Protein AF-A0A2N2IH07-F1 (afdb_monomer_lite)

Secondary structure (DSSP, 8-state):
----PPPPPPPPPPPPPPPPPPP-----------------------------PPPPPPPPPPPPHHHHHHHHHTTS-TTS-SS----HHHHH-S-HHHHHHHHHHHHHHHTTTS--HHHHHHHHHGGGHHHHHHHHHHHH-TTPPPP------TTSPPHHHHHHHHHSS--SHHHHHHHHHHHHHHHHHHHHTT--GGG---SSPPHHHHHHHHHHHHHS-GGG---

Structure (mmCIF, N/CA/C/O backbone):
data_AF-A0A2N2IH07-F1
#
_entry.id   AF-A0A2N2IH07-F1
#
loop_
_atom_site.group_PDB
_atom_site.id
_atom_site.type_symbol
_atom_site.label_atom_id
_atom_site.label_alt_id
_atom_site.label_comp_id
_atom_site.label_asym_id
_atom_site.label_entity_id
_atom_site.label_seq_id
_atom_site.pdbx_PDB_ins_code
_atom_site.Cartn_x
_atom_site.Cartn_y
_atom_site.Cartn_z
_atom_site.occupancy
_atom_site.B_iso_or_equiv
_atom_site.auth_seq_id
_atom_site.auth_comp_id
_atom_site.auth_asym_id
_atom_site.auth_atom_id
_atom_site.pdbx_PDB_model_num
ATOM 1 N N . GLY A 1 1 ? -3.752 47.326 38.115 1.00 45.72 1 GLY A N 1
ATOM 2 C CA . GLY A 1 1 ? -4.612 46.905 36.996 1.00 45.72 1 GLY A CA 1
ATOM 3 C C . GLY A 1 1 ? -3.987 47.356 35.697 1.00 45.72 1 GLY A C 1
ATOM 4 O O . GLY A 1 1 ? -3.751 48.545 35.549 1.00 45.72 1 GLY A O 1
ATOM 5 N N . ARG A 1 2 ? -3.659 46.427 34.795 1.00 47.69 2 ARG A N 1
ATOM 6 C CA . ARG A 1 2 ? -3.249 46.728 33.415 1.00 47.69 2 ARG A CA 1
ATOM 7 C C . ARG A 1 2 ? -4.356 46.219 32.498 1.00 47.69 2 ARG A C 1
ATOM 9 O O . ARG A 1 2 ? -4.649 45.030 32.515 1.00 47.69 2 ARG A O 1
ATOM 16 N N . ALA A 1 3 ? -4.989 47.136 31.774 1.00 48.47 3 ALA A N 1
ATOM 17 C CA . ALA A 1 3 ? -6.027 46.831 30.802 1.00 48.47 3 ALA A CA 1
ATOM 18 C C . ALA A 1 3 ? -5.380 46.308 29.511 1.00 48.47 3 ALA A C 1
ATOM 20 O O . ALA A 1 3 ? -4.598 47.011 28.875 1.00 48.47 3 ALA A O 1
ATOM 21 N N . THR A 1 4 ? -5.690 45.067 29.145 1.00 64.06 4 THR A N 1
ATOM 22 C CA . THR A 1 4 ? -5.362 44.470 27.847 1.00 64.06 4 THR A CA 1
ATOM 23 C C . THR A 1 4 ? -6.492 44.775 26.870 1.00 64.06 4 THR A C 1
ATOM 25 O O . THR A 1 4 ? -7.575 44.201 26.971 1.00 64.06 4 THR A O 1
ATOM 28 N N . GLY A 1 5 ? -6.252 45.710 25.949 1.00 60.50 5 GLY A N 1
ATOM 29 C CA . GLY A 1 5 ? -7.153 45.998 24.834 1.00 60.50 5 GLY A CA 1
ATOM 30 C C . GLY A 1 5 ? -7.076 44.895 23.779 1.00 60.50 5 GLY A C 1
ATOM 31 O O . GLY A 1 5 ? -5.998 44.619 23.259 1.00 60.50 5 GLY A O 1
ATOM 32 N N . SER A 1 6 ? -8.214 44.266 23.478 1.00 71.81 6 SER A N 1
ATOM 33 C CA . SER A 1 6 ? -8.360 43.362 22.331 1.00 71.81 6 SER A CA 1
ATOM 34 C C . SER A 1 6 ? -8.394 44.166 21.027 1.00 71.81 6 SER A C 1
ATOM 36 O O . SER A 1 6 ? -9.164 45.126 20.947 1.00 71.81 6 SER A O 1
ATOM 38 N N . PRO A 1 7 ? -7.604 43.799 20.003 1.00 69.00 7 PRO A N 1
ATOM 39 C CA . PRO A 1 7 ? -7.705 44.417 18.688 1.00 69.00 7 PRO A CA 1
ATOM 40 C C . PRO A 1 7 ? -9.013 44.010 17.995 1.00 69.00 7 PRO A C 1
ATOM 42 O O . PRO A 1 7 ? -9.447 42.861 18.069 1.00 69.00 7 PRO A O 1
ATOM 45 N N . ALA A 1 8 ? -9.646 44.980 17.334 1.00 67.44 8 ALA A N 1
ATOM 46 C CA . ALA A 1 8 ? -10.881 44.788 16.583 1.00 67.44 8 ALA A CA 1
ATOM 47 C C . ALA A 1 8 ? -10.651 43.921 15.325 1.00 67.44 8 ALA A C 1
ATOM 49 O O . ALA A 1 8 ? -9.597 44.038 14.694 1.00 67.44 8 ALA A O 1
ATOM 50 N N . PRO A 1 9 ? -11.622 43.074 14.937 1.00 72.88 9 PRO A N 1
ATOM 51 C CA . PRO A 1 9 ? -11.509 42.217 13.763 1.00 72.88 9 PRO A CA 1
ATOM 52 C C . PRO A 1 9 ? -11.560 43.028 12.463 1.00 72.88 9 PRO A C 1
ATOM 54 O O . PRO A 1 9 ? -12.427 43.881 12.268 1.00 72.88 9 PRO A O 1
ATOM 57 N N . THR A 1 10 ? -10.629 42.736 11.559 1.00 73.69 10 THR A N 1
ATOM 58 C CA . THR A 1 10 ? -10.553 43.307 10.211 1.00 73.69 10 THR A CA 1
ATOM 59 C C . THR A 1 10 ? -11.653 42.713 9.317 1.00 73.69 10 THR A C 1
ATOM 61 O O . THR A 1 10 ? -11.846 41.494 9.327 1.00 73.69 10 THR A O 1
ATOM 64 N N . PRO A 1 11 ? -12.376 43.526 8.524 1.00 73.31 11 PRO A N 1
ATOM 65 C CA . PRO A 1 11 ? -13.399 43.026 7.609 1.00 73.31 11 PRO A CA 1
ATOM 66 C C . PRO A 1 11 ? -12.768 42.234 6.455 1.00 73.31 11 PRO A C 1
ATOM 68 O O . PRO A 1 11 ? -11.846 42.704 5.788 1.00 73.31 11 PRO A O 1
ATOM 71 N N . VAL A 1 12 ? -13.280 41.025 6.219 1.00 77.81 12 VAL A N 1
ATOM 72 C CA . VAL A 1 12 ? -12.877 40.154 5.107 1.00 77.81 12 VAL A CA 1
ATOM 73 C C . VAL A 1 12 ? -13.597 40.611 3.827 1.00 77.81 12 VAL A C 1
ATOM 75 O O . VAL A 1 12 ? -14.815 40.806 3.870 1.00 77.81 12 VAL A O 1
ATOM 78 N N . PRO A 1 13 ? -12.900 40.792 2.690 1.00 70.44 13 PRO A N 1
ATOM 79 C CA . PRO A 1 13 ? -13.537 41.159 1.429 1.00 70.44 13 PRO A CA 1
ATOM 80 C C . PRO A 1 13 ? -14.429 40.026 0.901 1.00 70.44 13 PRO A C 1
ATOM 82 O O . PRO A 1 13 ? -14.040 38.858 0.880 1.00 70.44 13 PRO A O 1
ATOM 85 N N . ALA A 1 14 ? -15.635 40.391 0.462 1.00 68.56 14 ALA A N 1
ATOM 86 C CA . ALA A 1 14 ? -16.597 39.488 -0.155 1.00 68.56 14 ALA A CA 1
ATOM 87 C C . ALA A 1 14 ? -16.083 38.982 -1.514 1.00 68.56 14 ALA A C 1
ATOM 89 O O . ALA A 1 14 ? -15.801 39.767 -2.419 1.00 68.56 14 ALA A O 1
ATOM 90 N N . VAL A 1 15 ? -15.972 37.660 -1.652 1.00 70.25 15 VAL A N 1
ATOM 91 C CA . VAL A 1 15 ? -15.607 36.984 -2.902 1.00 70.25 15 VAL A CA 1
ATOM 92 C C . VAL A 1 15 ? -16.845 36.903 -3.798 1.00 70.25 15 VAL A C 1
ATOM 94 O O . VAL A 1 15 ? -17.877 36.367 -3.396 1.00 70.25 15 VAL A O 1
ATOM 97 N N . ALA A 1 16 ? -16.742 37.461 -5.005 1.00 66.62 16 ALA A N 1
ATOM 98 C CA . ALA A 1 16 ? -17.788 37.427 -6.021 1.00 66.62 16 ALA A CA 1
ATOM 99 C C . ALA A 1 16 ? -18.052 35.990 -6.509 1.00 66.62 16 ALA A C 1
ATOM 101 O O . ALA A 1 16 ? -17.122 35.222 -6.759 1.00 66.62 16 ALA A O 1
ATOM 102 N N . ALA A 1 17 ? -19.332 35.643 -6.648 1.00 69.25 17 ALA A N 1
ATOM 103 C CA . ALA A 1 17 ? -19.791 34.348 -7.137 1.00 69.25 17 ALA A CA 1
ATOM 104 C C . ALA A 1 17 ? -19.487 34.166 -8.642 1.00 69.25 17 ALA A C 1
ATOM 106 O O . ALA A 1 17 ? -19.700 35.105 -9.412 1.00 69.25 17 ALA A O 1
ATOM 107 N N . PRO A 1 18 ? -19.032 32.981 -9.091 1.00 64.12 18 PRO A N 1
ATOM 108 C CA . PRO A 1 18 ? -18.857 32.699 -10.511 1.00 64.12 18 PRO A CA 1
ATOM 109 C C . PRO A 1 18 ? -20.196 32.421 -11.211 1.00 64.12 18 PRO A C 1
ATOM 111 O O . PRO A 1 18 ? -21.047 31.682 -10.713 1.00 64.12 18 PRO A O 1
ATOM 114 N N . SER A 1 19 ? -20.345 33.029 -12.388 1.00 74.19 19 SER A N 1
ATOM 115 C CA . SER A 1 19 ? -21.471 32.897 -13.312 1.00 74.19 19 SER A CA 1
ATOM 116 C C . SER A 1 19 ? -21.714 31.456 -13.768 1.00 74.19 19 SER A C 1
ATOM 118 O O . SER A 1 19 ? -20.783 30.692 -14.017 1.00 74.19 19 SER A O 1
ATOM 120 N N . ALA A 1 20 ? -22.997 31.129 -13.920 1.00 61.50 20 ALA A N 1
ATOM 121 C CA . ALA A 1 20 ? -23.513 29.871 -14.441 1.00 61.50 20 ALA A CA 1
ATOM 122 C C . ALA A 1 20 ? -22.981 29.544 -15.849 1.00 61.50 20 ALA A C 1
ATOM 124 O O . ALA A 1 20 ? -22.939 30.409 -16.725 1.00 61.50 20 ALA A O 1
ATOM 125 N N . LEU A 1 21 ? -22.628 28.274 -16.067 1.00 67.31 21 LEU A N 1
ATOM 126 C CA . LEU A 1 21 ? -22.333 27.716 -17.388 1.00 67.31 21 LEU A CA 1
ATOM 127 C C . LEU A 1 21 ? -23.624 27.218 -18.071 1.00 67.31 21 LEU A C 1
ATOM 129 O O . LEU A 1 21 ? -24.520 26.724 -17.382 1.00 67.31 21 LEU A O 1
ATOM 133 N N . PRO A 1 22 ? -23.725 27.325 -19.410 1.00 65.62 22 PRO A N 1
ATOM 134 C CA . PRO A 1 22 ? -24.877 26.863 -20.176 1.00 65.62 22 PRO A CA 1
ATOM 135 C C . PRO A 1 22 ? -24.905 25.336 -20.333 1.00 65.62 22 PRO A C 1
ATOM 137 O O . PRO A 1 22 ? -23.873 24.681 -20.475 1.00 65.62 22 PRO A O 1
ATOM 140 N N . ALA A 1 23 ? -26.122 24.793 -20.340 1.00 60.50 23 ALA A N 1
ATOM 141 C CA . ALA A 1 23 ? -26.427 23.409 -20.671 1.00 60.50 23 ALA A CA 1
ATOM 142 C C . ALA A 1 23 ? -26.228 23.158 -22.175 1.00 60.50 23 ALA A C 1
ATOM 144 O O . ALA A 1 23 ? -26.775 23.892 -22.997 1.00 60.50 23 ALA A O 1
ATOM 145 N N . ALA A 1 24 ? -25.493 22.102 -22.523 1.00 58.62 24 ALA A N 1
ATOM 146 C CA . ALA A 1 24 ? -25.458 21.549 -23.871 1.00 58.62 24 ALA A CA 1
ATOM 147 C C . ALA A 1 24 ? -26.107 20.160 -23.848 1.00 58.62 24 ALA A C 1
ATOM 149 O O . ALA A 1 24 ? -25.604 19.231 -23.217 1.00 58.62 24 ALA A O 1
ATOM 150 N N . SER A 1 25 ? -27.261 20.075 -24.506 1.00 63.97 25 SER A N 1
ATOM 151 C CA . SER A 1 25 ? -27.934 18.845 -24.909 1.00 63.97 25 SER A CA 1
ATOM 152 C C . SER A 1 25 ? -27.281 18.320 -26.180 1.00 63.97 25 SER A C 1
ATOM 154 O O . SER A 1 25 ? -27.257 19.073 -27.146 1.00 63.97 25 SER A O 1
ATOM 156 N N . GLU A 1 26 ? -26.870 17.052 -26.229 1.00 59.31 26 GLU A N 1
ATOM 157 C CA . GLU A 1 26 ? -26.788 16.292 -27.484 1.00 59.31 26 GLU A CA 1
ATOM 158 C C . GLU A 1 26 ? -27.203 14.828 -27.256 1.00 59.31 26 GLU A C 1
ATOM 160 O O . GLU A 1 26 ? -26.965 14.226 -26.209 1.00 59.31 26 GLU A O 1
ATOM 165 N N . THR A 1 27 ? -27.929 14.336 -28.253 1.00 57.50 27 THR A N 1
ATOM 166 C CA . THR A 1 27 ? -28.849 13.190 -28.319 1.00 57.50 27 THR A CA 1
ATOM 167 C C . THR A 1 27 ? -28.098 11.958 -28.890 1.00 57.50 27 THR A C 1
ATOM 169 O O . THR A 1 27 ? -27.022 12.132 -29.463 1.00 57.50 27 THR A O 1
ATOM 172 N N . PRO A 1 28 ? -28.605 10.715 -28.745 1.00 69.56 28 PRO A N 1
ATOM 173 C CA . PRO A 1 28 ? -27.902 9.471 -29.075 1.00 69.56 28 PRO A CA 1
ATOM 174 C C . PRO A 1 28 ? -28.170 9.010 -30.516 1.00 69.56 28 PRO A C 1
ATOM 176 O O . PRO A 1 28 ? -29.260 9.254 -31.013 1.00 69.56 28 PRO A O 1
ATOM 179 N N . GLU A 1 29 ? -27.256 8.256 -31.142 1.00 49.88 29 GLU A N 1
ATOM 180 C CA . GLU A 1 29 ? -27.613 7.228 -32.140 1.00 49.88 29 GLU A CA 1
ATOM 181 C C . GLU A 1 29 ? -26.412 6.384 -32.597 1.00 49.88 29 GLU A C 1
ATOM 183 O O . GLU A 1 29 ? -25.328 6.905 -32.845 1.00 49.88 29 GLU A O 1
ATOM 188 N N . GLY A 1 30 ? -26.662 5.084 -32.792 1.00 47.75 30 GLY A N 1
ATOM 189 C CA . GLY A 1 30 ? -26.045 4.315 -33.873 1.00 47.75 30 GLY A CA 1
ATOM 190 C C . GLY A 1 30 ? -24.882 3.389 -33.513 1.00 47.75 30 GLY A C 1
ATOM 191 O O . GLY A 1 30 ? -23.728 3.804 -33.500 1.00 47.75 30 GLY A O 1
ATOM 192 N N . THR A 1 31 ? -25.153 2.083 -33.445 1.00 62.91 31 THR A N 1
ATOM 193 C CA . THR A 1 31 ? -24.885 1.139 -34.561 1.00 62.91 31 THR A CA 1
ATOM 194 C C . THR A 1 31 ? -24.695 -0.277 -34.010 1.00 62.91 31 THR A C 1
ATOM 196 O O . THR A 1 31 ? -23.652 -0.612 -33.454 1.00 62.91 31 THR A O 1
ATOM 199 N N . ASP A 1 32 ? -25.722 -1.105 -34.205 1.00 54.50 32 ASP A N 1
ATOM 200 C CA . ASP A 1 32 ? -25.650 -2.565 -34.171 1.00 54.50 32 ASP A CA 1
ATOM 201 C C . ASP A 1 32 ? -24.799 -3.077 -35.342 1.00 54.50 32 ASP A C 1
ATOM 203 O O . ASP A 1 32 ? -25.021 -2.693 -36.493 1.00 54.50 32 ASP A O 1
ATOM 207 N N . ALA A 1 33 ? -23.873 -3.993 -35.062 1.00 64.31 33 ALA A N 1
ATOM 208 C CA . ALA A 1 33 ? -23.279 -4.865 -36.068 1.00 64.31 33 ALA A CA 1
ATOM 209 C C . ALA A 1 33 ? -23.090 -6.281 -35.483 1.00 64.31 33 ALA A C 1
ATOM 211 O O . ALA A 1 33 ? -22.489 -6.417 -34.413 1.00 64.31 33 ALA A O 1
ATOM 212 N N . PRO A 1 34 ? -23.581 -7.334 -36.164 1.00 63.97 34 PRO A N 1
ATOM 213 C CA . PRO A 1 34 ? -23.370 -8.723 -35.781 1.00 63.97 34 PRO A CA 1
ATOM 214 C C . PRO A 1 34 ? -22.023 -9.206 -36.330 1.00 63.97 34 PRO A C 1
ATOM 216 O O . PRO A 1 34 ? -21.690 -8.921 -37.480 1.00 63.97 34 PRO A O 1
ATOM 219 N N . VAL A 1 35 ? -21.253 -9.953 -35.536 1.00 61.69 35 VAL A N 1
ATOM 220 C CA . VAL A 1 35 ? -20.057 -10.640 -36.044 1.00 61.69 35 VAL A CA 1
ATOM 221 C C . VAL A 1 35 ? -20.072 -12.106 -35.627 1.00 61.69 35 VAL A C 1
ATOM 223 O O . VAL A 1 35 ? -20.283 -12.449 -34.465 1.00 61.69 35 VAL A O 1
ATOM 226 N N . ASP A 1 36 ? -19.886 -12.918 -36.663 1.00 56.28 36 ASP A N 1
ATOM 227 C CA . ASP A 1 36 ? -19.954 -14.363 -36.803 1.00 56.28 36 ASP A CA 1
ATOM 228 C C . ASP A 1 36 ? -19.261 -15.228 -35.743 1.00 56.28 36 ASP A C 1
ATOM 230 O O . ASP A 1 36 ? -18.153 -14.963 -35.275 1.00 56.28 36 ASP A O 1
ATOM 234 N N . SER A 1 37 ? -19.922 -16.361 -35.488 1.00 65.62 37 SER A N 1
ATOM 235 C CA . SER A 1 37 ? -19.362 -17.575 -34.898 1.00 65.62 37 SER A CA 1
ATOM 236 C C . SER A 1 37 ? -18.380 -18.239 -35.857 1.00 65.62 37 SER A C 1
ATOM 238 O O . SER A 1 37 ? -18.774 -18.663 -36.940 1.00 65.62 37 SER A O 1
ATOM 240 N N . VAL A 1 38 ? -17.144 -18.463 -35.411 1.00 63.16 38 VAL A N 1
ATOM 241 C CA . VAL A 1 38 ? -16.268 -19.485 -35.996 1.00 63.16 38 VAL A CA 1
ATOM 242 C C . VAL A 1 38 ? -15.584 -20.253 -34.868 1.00 63.16 38 VAL A C 1
ATOM 244 O O . VAL A 1 38 ? -14.785 -19.705 -34.112 1.00 63.16 38 VAL A O 1
ATOM 247 N N . ALA A 1 39 ? -15.935 -21.532 -34.763 1.00 59.09 39 ALA A N 1
ATOM 248 C CA . ALA A 1 39 ? -15.259 -22.529 -33.945 1.00 59.09 39 ALA A CA 1
ATOM 249 C C . ALA A 1 39 ? -14.055 -23.115 -34.701 1.00 59.09 39 ALA A C 1
ATOM 251 O O . ALA A 1 39 ? -14.115 -23.263 -35.924 1.00 59.09 39 ALA A O 1
ATOM 252 N N . PRO A 1 40 ? -13.007 -23.532 -33.976 1.00 62.06 40 PRO A N 1
ATOM 253 C CA . PRO A 1 40 ? -12.289 -24.733 -34.379 1.00 62.06 40 PRO A CA 1
ATOM 254 C C . PRO A 1 40 ? -12.149 -25.748 -33.236 1.00 62.06 40 PRO A C 1
ATOM 256 O O . PRO A 1 40 ? -11.636 -25.450 -32.157 1.00 62.06 40 PRO A O 1
ATOM 259 N N . GLU A 1 41 ? -12.594 -26.969 -33.536 1.00 58.88 41 GLU A N 1
ATOM 260 C CA . GLU A 1 41 ? -12.166 -28.216 -32.904 1.00 58.88 41 GLU A CA 1
ATOM 261 C C . GLU A 1 41 ? -10.666 -28.444 -33.138 1.00 58.88 41 GLU A C 1
ATOM 263 O O . GLU A 1 41 ? -10.154 -28.247 -34.240 1.00 58.88 41 GLU A O 1
ATOM 268 N N . GLY A 1 42 ? -9.977 -28.906 -32.097 1.00 54.50 42 GLY A N 1
ATOM 269 C CA . GLY A 1 42 ? -8.579 -29.317 -32.149 1.00 54.50 42 GLY A CA 1
ATOM 270 C C . GLY A 1 42 ? -8.202 -30.044 -30.865 1.00 54.50 42 GLY A C 1
ATOM 271 O O . GLY A 1 42 ? -7.683 -29.439 -29.932 1.00 54.50 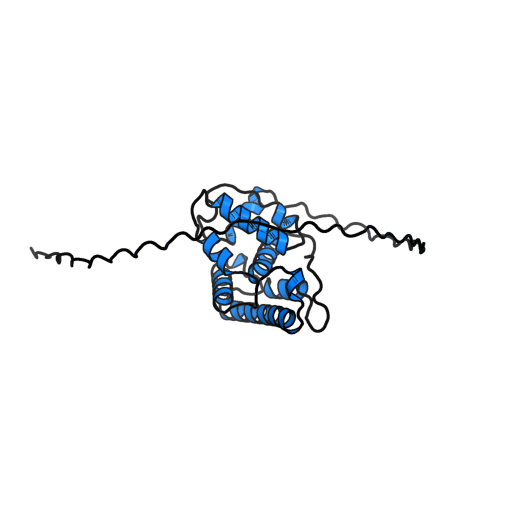42 GLY A O 1
ATOM 272 N N . SER A 1 43 ? -8.539 -31.332 -30.802 1.00 56.91 43 SER A N 1
ATOM 273 C CA . SER A 1 43 ? -8.072 -32.261 -29.775 1.00 56.91 43 SER A CA 1
ATOM 274 C C . SER A 1 43 ? -6.624 -32.656 -30.043 1.00 56.91 43 SER A C 1
ATOM 276 O O . SER A 1 43 ? -6.345 -33.253 -31.077 1.00 56.91 43 SER A O 1
ATOM 278 N N . ASP A 1 44 ? -5.744 -32.426 -29.073 1.00 57.41 44 ASP A N 1
ATOM 279 C CA . ASP A 1 44 ? -4.460 -33.118 -28.975 1.00 57.41 44 ASP A CA 1
ATOM 280 C C . ASP A 1 44 ? -4.269 -33.592 -27.529 1.00 57.41 44 ASP A C 1
ATOM 282 O O . ASP A 1 44 ? -4.210 -32.807 -26.581 1.00 57.41 44 ASP A O 1
ATOM 286 N N . LEU A 1 45 ? -4.270 -34.916 -27.373 1.00 57.94 45 LEU A N 1
ATOM 287 C CA . LEU A 1 45 ? -4.111 -35.642 -26.117 1.00 57.94 45 LEU A CA 1
ATOM 288 C C . LEU A 1 45 ? -2.614 -35.846 -25.861 1.00 57.94 45 LEU A C 1
ATOM 290 O O . LEU A 1 45 ? -1.963 -36.603 -26.579 1.00 57.94 45 LEU A O 1
ATOM 294 N N . ALA A 1 46 ? -2.082 -35.213 -24.815 1.00 70.88 46 ALA A N 1
ATOM 295 C CA . ALA A 1 46 ? -0.728 -35.450 -24.318 1.00 70.88 46 ALA A CA 1
ATOM 296 C C . ALA A 1 46 ? -0.761 -36.160 -22.944 1.00 70.88 46 ALA A C 1
ATOM 298 O O . ALA A 1 46 ? -1.692 -35.939 -22.167 1.00 70.88 46 ALA A O 1
ATOM 299 N N . PRO A 1 47 ? 0.223 -37.032 -22.647 1.00 58.88 47 PRO A N 1
ATOM 300 C CA . PRO A 1 47 ? 0.192 -37.956 -21.514 1.00 58.88 47 PRO A CA 1
ATOM 301 C C . PRO A 1 47 ? 0.391 -37.263 -20.159 1.00 58.88 47 PRO A C 1
ATOM 303 O O . PRO A 1 47 ? 1.313 -36.469 -19.976 1.00 58.88 47 PRO A O 1
ATOM 306 N N . GLU A 1 48 ? -0.450 -37.633 -19.191 1.00 53.78 48 GLU A N 1
ATOM 307 C CA . GLU A 1 48 ? -0.367 -37.203 -17.796 1.00 53.78 48 GLU A CA 1
ATOM 308 C C . GLU A 1 48 ? 0.864 -37.806 -17.100 1.00 53.78 48 GLU A C 1
ATOM 310 O O . GLU A 1 48 ? 0.894 -38.975 -16.711 1.00 53.78 48 GLU A O 1
ATOM 315 N N . THR A 1 49 ? 1.900 -36.994 -16.903 1.00 58.25 49 THR A N 1
ATOM 316 C CA . THR A 1 49 ? 3.005 -37.294 -15.990 1.00 58.25 49 THR A CA 1
ATOM 317 C C . THR A 1 49 ? 2.541 -37.072 -14.551 1.00 58.25 49 THR A C 1
ATOM 319 O O . THR A 1 49 ? 2.540 -35.947 -14.047 1.00 58.25 49 THR A O 1
ATOM 322 N N . SER A 1 50 ? 2.163 -38.159 -13.868 1.00 64.06 50 SER A N 1
ATOM 323 C CA . SER A 1 50 ? 1.904 -38.176 -12.424 1.00 64.06 50 SER A CA 1
ATOM 324 C C . SER A 1 50 ? 3.143 -37.723 -11.646 1.00 64.06 50 SER A C 1
ATOM 326 O O . SER A 1 50 ? 4.078 -38.493 -11.429 1.00 64.06 50 SER A O 1
ATOM 328 N N . HIS A 1 51 ? 3.145 -36.464 -11.216 1.00 58.81 51 HIS A N 1
ATOM 329 C CA . HIS A 1 51 ? 4.101 -35.953 -10.244 1.00 58.81 51 HIS A CA 1
ATOM 330 C C . HIS A 1 51 ? 3.533 -36.178 -8.843 1.00 58.81 51 HIS A C 1
ATOM 332 O O . HIS A 1 51 ? 2.512 -35.601 -8.470 1.00 58.81 51 HIS A O 1
ATOM 338 N N . SER A 1 52 ? 4.198 -37.039 -8.074 1.00 59.31 52 SER A N 1
ATOM 339 C CA . SER A 1 52 ? 3.936 -37.238 -6.650 1.00 59.31 52 SER A CA 1
ATOM 340 C C . SER A 1 52 ? 4.072 -35.908 -5.909 1.00 59.31 52 SER A C 1
ATOM 342 O O . SER A 1 52 ? 5.168 -35.358 -5.800 1.00 59.31 52 SER A O 1
ATOM 344 N N . ALA A 1 53 ? 2.947 -35.391 -5.415 1.00 61.69 53 ALA A N 1
ATOM 345 C CA . ALA A 1 53 ? 2.899 -34.175 -4.618 1.00 61.69 53 ALA A CA 1
ATOM 346 C C . ALA A 1 53 ? 3.671 -34.371 -3.296 1.00 61.69 53 ALA A C 1
ATOM 348 O O . ALA A 1 53 ? 3.459 -35.380 -2.613 1.00 61.69 53 ALA A O 1
ATOM 349 N N . PRO A 1 54 ? 4.562 -33.441 -2.909 1.00 58.38 54 PRO A N 1
ATOM 350 C CA . PRO A 1 54 ? 5.231 -33.504 -1.619 1.00 58.38 54 PRO A CA 1
ATOM 351 C C . PRO A 1 54 ? 4.219 -33.371 -0.474 1.00 58.38 54 PRO A C 1
ATOM 353 O O . PRO A 1 54 ? 3.246 -32.619 -0.552 1.00 58.38 54 PRO A O 1
ATOM 356 N N . ALA A 1 55 ? 4.469 -34.142 0.586 1.00 54.50 55 ALA A N 1
ATOM 357 C CA . ALA A 1 55 ? 3.655 -34.224 1.791 1.00 54.50 55 ALA A CA 1
ATOM 358 C C . ALA A 1 55 ? 3.371 -32.832 2.380 1.00 54.50 55 ALA A C 1
ATOM 360 O O . ALA A 1 55 ? 4.283 -32.029 2.579 1.00 54.50 55 ALA A O 1
ATOM 361 N N . GLY A 1 56 ? 2.084 -32.576 2.631 1.00 49.12 56 GLY A N 1
ATOM 362 C CA . GLY A 1 56 ? 1.537 -31.279 3.007 1.00 49.12 56 GLY A CA 1
ATOM 363 C C . GLY A 1 56 ? 2.258 -30.630 4.183 1.00 49.12 56 GLY A C 1
ATOM 364 O O . GLY A 1 56 ? 2.286 -31.167 5.291 1.00 49.12 56 GLY A O 1
ATOM 365 N N . ALA A 1 57 ? 2.795 -29.435 3.938 1.00 59.03 57 ALA A N 1
ATOM 366 C CA . ALA A 1 57 ? 3.149 -28.513 5.001 1.00 59.03 57 ALA A CA 1
ATOM 367 C C . ALA A 1 57 ? 1.883 -28.224 5.818 1.00 59.03 57 ALA A C 1
ATOM 369 O O . ALA A 1 57 ? 0.862 -27.805 5.267 1.00 59.03 57 ALA A O 1
ATOM 370 N N . ALA A 1 58 ? 1.937 -28.493 7.122 1.00 61.38 58 ALA A N 1
ATOM 371 C CA . ALA A 1 58 ? 0.848 -28.189 8.035 1.00 61.38 58 ALA A CA 1
ATOM 372 C C . ALA A 1 58 ? 0.532 -26.689 7.950 1.00 61.38 58 ALA A C 1
ATOM 374 O O . ALA A 1 58 ? 1.395 -25.854 8.221 1.00 61.38 58 ALA A O 1
ATOM 375 N N . SER A 1 59 ? -0.689 -26.348 7.536 1.00 65.81 59 SER A N 1
ATOM 376 C CA . SER A 1 59 ? -1.137 -24.960 7.474 1.00 65.81 59 SER A CA 1
ATOM 377 C C . SER A 1 59 ? -1.172 -24.387 8.888 1.00 65.81 59 SER A C 1
ATOM 379 O O . SER A 1 59 ? -1.890 -24.897 9.750 1.00 65.81 59 SER A O 1
ATOM 381 N N . THR A 1 60 ? -0.388 -23.338 9.136 1.00 72.31 60 THR A N 1
ATOM 382 C CA . THR A 1 60 ? -0.468 -22.573 10.383 1.00 72.31 60 THR A CA 1
ATOM 383 C C . THR A 1 60 ? -1.902 -22.058 10.545 1.00 72.31 60 THR A C 1
ATOM 385 O O . THR A 1 60 ? -2.453 -21.514 9.583 1.00 72.31 60 THR A O 1
ATOM 388 N N . PRO A 1 61 ? -2.544 -22.244 11.712 1.00 75.69 61 PRO A N 1
ATOM 389 C CA . PRO A 1 61 ? -3.895 -21.747 11.931 1.00 75.69 61 PRO A CA 1
ATOM 390 C C . PRO A 1 61 ? -3.934 -20.227 11.747 1.00 75.69 61 PRO A C 1
ATOM 392 O O . PRO A 1 61 ? -3.056 -19.510 12.228 1.00 75.69 61 PRO A O 1
ATOM 395 N N . LEU A 1 62 ? -4.957 -19.748 11.034 1.00 75.69 62 LEU A N 1
ATOM 396 C CA . LEU A 1 62 ? -5.176 -18.320 10.818 1.00 75.69 62 LEU A CA 1
ATOM 397 C C . LEU A 1 62 ? -5.350 -17.594 12.164 1.00 75.69 62 LEU A C 1
ATOM 399 O O . LEU A 1 62 ? -5.930 -18.166 13.094 1.00 75.69 62 LEU A O 1
ATOM 403 N N . PRO A 1 63 ? -4.882 -16.338 12.274 1.00 82.44 63 PRO A N 1
ATOM 404 C CA . PRO A 1 63 ? -5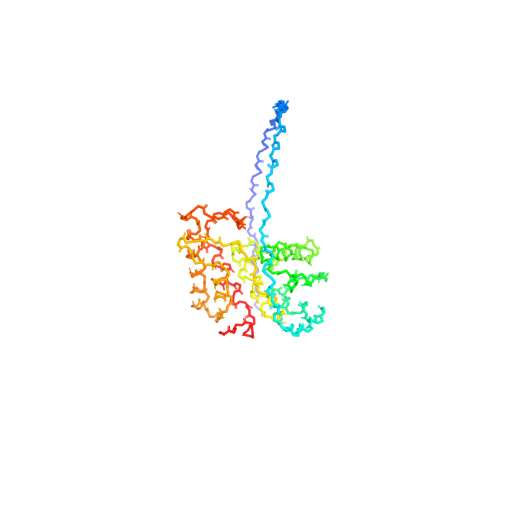.084 -15.534 13.472 1.00 82.44 63 PRO A CA 1
ATOM 405 C C . PRO A 1 63 ? -6.578 -15.343 13.757 1.00 82.44 63 PRO A C 1
ATOM 407 O O . PRO A 1 63 ? -7.406 -15.320 12.840 1.00 82.44 63 PRO A O 1
ATOM 410 N N . ALA A 1 64 ? -6.928 -15.167 15.033 1.00 88.81 64 ALA A N 1
ATOM 411 C CA . ALA A 1 64 ? -8.294 -14.821 15.400 1.00 88.81 64 ALA A CA 1
ATOM 412 C C . ALA A 1 64 ? -8.686 -13.471 14.772 1.00 88.81 64 ALA A C 1
ATOM 414 O O . ALA A 1 64 ? -7.864 -12.565 14.633 1.00 88.81 64 ALA A O 1
ATOM 415 N N . GLU A 1 65 ? -9.964 -13.305 14.421 1.00 89.00 65 GLU A N 1
ATOM 416 C CA . GLU A 1 65 ? -10.450 -12.107 13.715 1.00 89.00 65 GLU A CA 1
ATOM 417 C C . GLU A 1 65 ? -10.156 -10.801 14.480 1.00 89.00 65 GLU A C 1
ATOM 419 O O . GLU A 1 65 ? -9.871 -9.765 13.878 1.00 89.00 65 GLU A O 1
ATOM 424 N N . ALA A 1 66 ? -10.213 -10.846 15.815 1.00 88.31 66 ALA A N 1
ATOM 425 C CA . ALA A 1 66 ? -9.899 -9.701 16.665 1.00 88.31 66 ALA A CA 1
ATOM 426 C C . ALA A 1 66 ? -8.417 -9.299 16.578 1.00 88.31 66 ALA A C 1
ATOM 428 O O . ALA A 1 66 ? -8.129 -8.107 16.462 1.00 88.31 66 ALA A O 1
ATOM 429 N N . ASP A 1 67 ? -7.508 -10.276 16.561 1.00 94.81 67 ASP A N 1
ATOM 430 C CA . ASP A 1 67 ? -6.061 -10.048 16.477 1.00 94.81 67 ASP A CA 1
ATOM 431 C C . ASP A 1 67 ? -5.670 -9.536 15.090 1.00 94.81 67 ASP A C 1
ATOM 433 O O . ASP A 1 67 ? -4.891 -8.591 14.964 1.00 94.81 67 ASP A O 1
ATOM 437 N N . LEU A 1 68 ? -6.276 -10.103 14.040 1.00 96.12 68 LEU A N 1
ATOM 438 C CA . LEU A 1 68 ? -6.084 -9.644 12.667 1.00 96.12 68 LEU A CA 1
ATOM 439 C C . LEU A 1 68 ? -6.544 -8.194 12.498 1.00 96.12 68 LEU A C 1
ATOM 441 O O . LEU A 1 68 ? -5.821 -7.384 11.924 1.00 96.12 68 LEU A O 1
ATOM 445 N N . ARG A 1 69 ? -7.726 -7.848 13.024 1.00 97.06 69 ARG A N 1
ATOM 446 C CA . ARG A 1 69 ? -8.231 -6.471 12.982 1.00 97.06 69 ARG A CA 1
ATOM 447 C C . ARG A 1 69 ? -7.273 -5.509 13.669 1.00 97.06 69 ARG A C 1
ATOM 449 O O . ARG A 1 69 ? -6.875 -4.537 13.040 1.00 97.06 69 ARG A O 1
ATOM 456 N N . ALA A 1 70 ? -6.890 -5.792 14.914 1.00 96.75 70 ALA A N 1
ATOM 457 C CA . ALA A 1 70 ? -5.963 -4.940 15.653 1.00 96.75 70 ALA A CA 1
ATOM 458 C C . ALA A 1 70 ? -4.642 -4.762 14.886 1.00 96.75 70 ALA A C 1
ATOM 460 O O . ALA A 1 70 ? -4.169 -3.644 14.712 1.00 96.75 70 ALA A O 1
ATOM 461 N N . CYS A 1 71 ? -4.107 -5.852 14.329 1.00 97.50 71 CYS A N 1
ATOM 462 C CA . CYS A 1 71 ? -2.880 -5.813 13.546 1.00 97.50 71 CYS A CA 1
ATOM 463 C C . CYS A 1 71 ? -2.981 -4.931 12.294 1.00 97.50 71 CYS A C 1
ATOM 465 O O . CYS A 1 71 ? -2.054 -4.177 12.013 1.00 97.50 71 CYS A O 1
ATOM 467 N N . VAL A 1 72 ? -4.083 -5.010 11.540 1.00 97.69 72 VAL A N 1
ATOM 468 C CA . VAL A 1 72 ? -4.286 -4.179 10.341 1.00 97.69 72 VAL A CA 1
ATOM 469 C C . VAL A 1 72 ? -4.503 -2.715 10.721 1.00 97.69 72 VAL A C 1
ATOM 471 O O . VAL A 1 72 ? -3.966 -1.829 10.060 1.00 97.69 72 VAL A O 1
ATOM 474 N N . GLU A 1 73 ? -5.265 -2.446 11.783 1.00 97.38 73 GLU A N 1
ATOM 475 C CA . GLU A 1 73 ? -5.553 -1.085 12.248 1.00 97.38 73 GLU A CA 1
ATOM 476 C C . GLU A 1 73 ? -4.283 -0.330 12.681 1.00 97.38 73 GLU A C 1
ATOM 478 O O . GLU A 1 73 ? -4.208 0.876 12.450 1.00 97.38 73 GLU A O 1
ATOM 483 N N . ASP A 1 74 ? -3.252 -1.025 13.181 1.00 97.12 74 ASP A N 1
ATOM 484 C 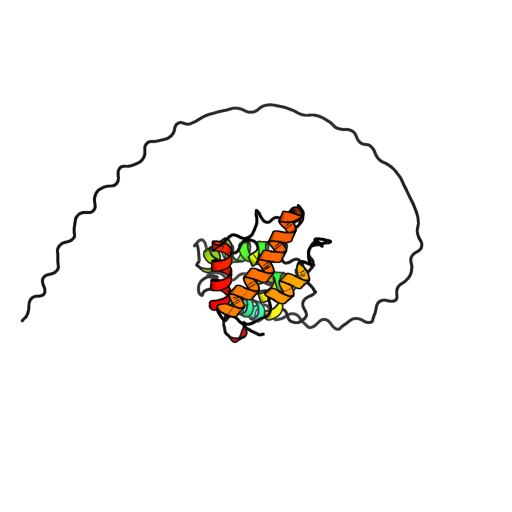CA . ASP A 1 74 ? -1.943 -0.440 13.530 1.00 97.12 74 ASP A CA 1
ATOM 485 C C . ASP A 1 74 ? -1.211 0.228 12.348 1.00 97.12 74 ASP A C 1
ATOM 487 O O . ASP A 1 74 ? -0.313 1.045 12.561 1.00 97.12 74 ASP A O 1
ATOM 491 N N . PHE A 1 75 ? -1.551 -0.120 11.101 1.00 97.81 75 PHE A N 1
ATOM 492 C CA . PHE A 1 75 ? -0.952 0.482 9.902 1.00 97.81 75 PHE A CA 1
ATOM 493 C C . PHE A 1 75 ? -1.608 1.806 9.496 1.00 97.81 75 PHE A C 1
ATOM 495 O O . PHE A 1 75 ? -1.131 2.473 8.577 1.00 97.81 75 PHE A O 1
ATOM 502 N N . PHE A 1 76 ? -2.703 2.197 10.149 1.00 97.81 76 PHE A N 1
ATOM 503 C CA . PHE A 1 76 ? -3.476 3.376 9.784 1.00 97.81 76 PHE A CA 1
ATOM 504 C C . PHE A 1 76 ? -3.530 4.400 10.925 1.00 97.81 76 PHE A C 1
ATOM 506 O O . PHE A 1 76 ? -3.469 4.039 12.099 1.00 97.81 76 PHE A O 1
ATOM 513 N N . PRO A 1 77 ? -3.695 5.701 10.612 1.00 97.19 77 PRO A N 1
ATOM 514 C CA . PRO A 1 77 ? -3.927 6.714 11.635 1.00 97.19 77 PRO A CA 1
ATOM 515 C C . PRO A 1 77 ? -5.135 6.377 12.516 1.00 97.19 77 PRO A C 1
ATOM 517 O O . PRO A 1 77 ? -6.143 5.840 12.038 1.00 97.19 77 PRO A O 1
ATOM 520 N N . GLN A 1 78 ? -5.071 6.759 13.791 1.00 96.62 78 GLN A N 1
ATOM 521 C CA . GLN A 1 78 ? -6.195 6.593 14.712 1.00 96.62 78 GLN A CA 1
ATOM 522 C C . GLN A 1 78 ? -7.456 7.284 14.173 1.00 96.62 78 GLN A C 1
ATOM 524 O O . GLN A 1 78 ? -7.394 8.338 13.541 1.00 96.62 78 GLN A O 1
ATOM 529 N N . GLY A 1 79 ? -8.620 6.675 14.406 1.00 96.50 79 GLY A N 1
ATOM 530 C CA . GLY A 1 79 ? -9.893 7.178 13.883 1.00 96.50 79 GLY A CA 1
ATOM 531 C C . GLY A 1 79 ? -10.132 6.889 12.397 1.00 96.50 79 GLY A C 1
ATOM 532 O O . GLY A 1 79 ? -11.153 7.314 11.861 1.00 96.50 79 GLY A O 1
ATOM 533 N N . THR A 1 80 ? -9.244 6.142 11.727 1.00 98.19 80 THR A N 1
ATOM 534 C CA . THR A 1 80 ? -9.498 5.653 10.360 1.00 98.19 80 THR A CA 1
ATOM 535 C C . THR A 1 80 ? -10.716 4.729 10.308 1.00 98.19 80 THR A C 1
ATOM 537 O O . THR A 1 80 ? -11.545 4.858 9.405 1.00 98.19 80 THR A O 1
ATOM 540 N N . PHE A 1 81 ? -10.856 3.846 11.299 1.00 98.00 81 PHE A N 1
ATOM 541 C CA . PHE A 1 81 ? -11.959 2.895 11.413 1.00 98.00 81 PHE A CA 1
ATOM 542 C C . PHE A 1 81 ? -12.870 3.281 12.584 1.00 98.00 81 PHE A C 1
ATOM 544 O O . PHE A 1 81 ? -12.640 2.920 13.732 1.00 98.00 81 PHE A O 1
ATOM 551 N N . VAL A 1 82 ? -13.920 4.047 12.289 1.00 97.38 82 VAL A N 1
ATOM 552 C CA . VAL A 1 82 ? -14.980 4.408 13.249 1.00 97.38 82 VAL A CA 1
ATOM 553 C C . VAL A 1 82 ? -15.951 3.238 13.451 1.00 97.38 82 VAL A C 1
ATOM 555 O O . VAL A 1 82 ? -16.485 3.030 14.539 1.00 97.38 82 VAL A O 1
ATOM 558 N N . ARG A 1 83 ? -16.193 2.459 12.392 1.00 96.94 83 ARG A N 1
ATOM 559 C CA . ARG A 1 83 ? -17.000 1.234 12.407 1.00 96.94 83 ARG A CA 1
ATOM 560 C C . ARG A 1 83 ? -16.109 0.011 12.284 1.00 96.94 83 ARG A C 1
ATOM 562 O O . ARG A 1 83 ? -15.122 0.023 11.554 1.00 96.94 83 ARG A O 1
ATOM 569 N N . LYS A 1 84 ? -16.538 -1.077 12.927 1.00 96.88 84 LYS A N 1
ATOM 570 C CA . LYS A 1 84 ? -15.911 -2.387 12.757 1.00 96.88 84 LYS A CA 1
ATOM 571 C C . LYS A 1 84 ? -16.091 -2.871 11.323 1.00 96.88 84 LYS A C 1
ATOM 573 O O . LYS A 1 84 ? -17.207 -2.882 10.803 1.00 96.88 84 LYS A O 1
ATOM 578 N N . VAL A 1 85 ? -14.991 -3.315 10.731 1.00 97.25 85 VAL A N 1
ATOM 579 C CA . VAL A 1 85 ? -14.937 -3.947 9.412 1.00 97.25 85 VAL A CA 1
ATOM 580 C C . VAL A 1 85 ? -14.176 -5.279 9.506 1.00 97.25 85 VAL A C 1
ATOM 582 O O . VAL A 1 85 ? -13.378 -5.461 10.438 1.00 97.25 85 VAL A O 1
ATOM 585 N N . PRO A 1 86 ? -14.466 -6.250 8.624 1.00 96.69 86 PRO A N 1
ATOM 586 C CA . PRO A 1 86 ? -13.723 -7.506 8.549 1.00 96.69 86 PRO A CA 1
ATOM 587 C C . PRO A 1 86 ? -12.454 -7.354 7.692 1.00 96.69 86 PRO A C 1
ATOM 589 O O . PRO A 1 86 ? -12.455 -6.590 6.724 1.00 96.69 86 PRO A O 1
ATOM 592 N N . PHE A 1 87 ? -11.393 -8.095 8.037 1.00 97.81 87 PHE A N 1
ATOM 593 C CA . PHE A 1 87 ? -10.083 -8.082 7.358 1.00 97.81 87 PHE A CA 1
ATOM 594 C C . PHE A 1 87 ? -9.561 -9.475 6.968 1.00 97.81 87 PHE A C 1
ATOM 596 O O . PHE A 1 87 ? -8.421 -9.608 6.536 1.00 97.81 87 PHE A O 1
ATOM 603 N N . ASP A 1 88 ? -10.388 -10.514 7.070 1.00 95.62 88 ASP A N 1
ATOM 604 C CA . ASP A 1 88 ? -10.067 -11.907 6.717 1.00 95.62 88 ASP A CA 1
ATOM 605 C C . ASP A 1 88 ? -9.466 -12.051 5.304 1.00 95.62 88 ASP A C 1
ATOM 607 O O . ASP A 1 88 ? -8.543 -12.836 5.069 1.00 95.62 88 ASP A O 1
ATOM 611 N N . TYR A 1 89 ? -9.912 -11.207 4.374 1.00 96.62 89 TYR A N 1
ATOM 612 C CA . TYR A 1 89 ? -9.418 -11.171 3.002 1.00 96.62 89 TYR A CA 1
ATOM 613 C C . TYR A 1 89 ? -7.926 -10.816 2.879 1.00 96.62 89 TYR A C 1
ATOM 615 O O . TYR A 1 89 ? -7.321 -11.173 1.868 1.00 96.62 89 TYR A O 1
ATOM 623 N N . VAL A 1 90 ? -7.323 -10.136 3.861 1.00 97.25 90 VAL A N 1
ATOM 624 C CA . VAL A 1 90 ? -5.895 -9.771 3.831 1.00 97.25 90 VAL A CA 1
ATOM 625 C C . VAL A 1 90 ? -5.026 -11.028 3.828 1.00 97.25 90 VAL A C 1
ATOM 627 O O . VAL A 1 90 ? -4.071 -11.116 3.057 1.00 97.25 90 VAL A O 1
ATOM 630 N N . CYS A 1 91 ? -5.396 -12.035 4.624 1.00 96.44 91 CYS A N 1
ATOM 631 C CA . CYS A 1 91 ? -4.682 -13.309 4.693 1.00 96.44 91 CYS A CA 1
ATOM 632 C C . CYS A 1 91 ? -5.128 -14.292 3.600 1.00 96.44 91 CYS A C 1
ATOM 634 O O . CYS A 1 91 ? -4.323 -15.096 3.132 1.00 96.44 91 CYS A O 1
ATOM 636 N N . ALA A 1 92 ? -6.376 -14.203 3.131 1.00 96.19 92 ALA A N 1
ATOM 637 C CA . ALA A 1 92 ? -6.907 -15.128 2.129 1.00 96.19 92 ALA A CA 1
ATOM 638 C C . ALA A 1 92 ? -6.525 -14.799 0.672 1.00 96.19 92 ALA A C 1
ATOM 640 O O . ALA A 1 92 ? -6.550 -15.695 -0.164 1.00 96.19 92 ALA A O 1
ATOM 641 N N . ASN A 1 93 ? -6.191 -13.544 0.337 1.00 96.56 93 ASN A N 1
ATOM 642 C CA . ASN A 1 93 ? -5.855 -13.163 -1.042 1.00 96.56 93 ASN A CA 1
ATOM 643 C C . ASN A 1 93 ? -4.339 -13.050 -1.244 1.00 96.56 93 ASN A C 1
ATOM 645 O O . ASN A 1 93 ? -3.700 -12.151 -0.707 1.00 96.56 93 ASN A O 1
ATOM 649 N N . ASP A 1 94 ? -3.793 -13.926 -2.079 1.00 97.56 94 ASP A N 1
ATOM 650 C CA . ASP A 1 94 ? -2.430 -13.872 -2.619 1.00 97.56 94 ASP A CA 1
ATOM 651 C C . ASP A 1 94 ? -2.222 -12.738 -3.636 1.00 97.56 94 ASP A C 1
ATOM 653 O O . ASP A 1 94 ? -1.106 -12.264 -3.808 1.00 97.56 94 ASP A O 1
ATOM 657 N N . ASN A 1 95 ? -3.280 -12.258 -4.290 1.00 97.88 95 ASN A N 1
ATOM 658 C CA . ASN A 1 95 ? -3.194 -11.154 -5.242 1.00 97.88 95 ASN A CA 1
ATOM 659 C C . ASN A 1 95 ? -3.294 -9.781 -4.536 1.00 97.88 95 ASN A C 1
ATOM 661 O O . ASN A 1 95 ? -4.405 -9.345 -4.187 1.00 97.88 95 ASN A O 1
ATOM 665 N N . PRO A 1 96 ? -2.183 -9.027 -4.392 1.00 97.56 96 PRO A N 1
ATOM 666 C CA . PRO A 1 96 ? -2.181 -7.774 -3.642 1.00 97.56 96 PRO A CA 1
ATOM 667 C C . PRO A 1 96 ? -3.005 -6.669 -4.319 1.00 97.56 96 PRO A C 1
ATOM 669 O O . PRO A 1 96 ? -3.492 -5.777 -3.631 1.00 97.56 96 PRO A O 1
ATOM 672 N N . ARG A 1 97 ? -3.262 -6.739 -5.637 1.00 97.81 97 ARG A N 1
ATOM 673 C CA . ARG A 1 97 ? -4.142 -5.772 -6.329 1.00 97.81 97 ARG A CA 1
ATOM 674 C C . ARG A 1 97 ? -5.585 -5.908 -5.858 1.00 97.81 97 ARG A C 1
ATOM 676 O O . ARG A 1 97 ? -6.265 -4.916 -5.610 1.00 97.81 97 ARG A O 1
ATOM 683 N N . LYS A 1 98 ? -6.063 -7.149 -5.729 1.00 97.94 98 LYS A N 1
ATOM 684 C CA . LYS A 1 98 ? -7.418 -7.427 -5.240 1.00 97.94 98 LYS A CA 1
ATOM 685 C C . LYS A 1 98 ? -7.548 -7.022 -3.774 1.00 97.94 98 LYS A C 1
ATOM 687 O O . LYS A 1 98 ? -8.512 -6.350 -3.414 1.00 97.94 98 LYS A O 1
ATOM 692 N N . ALA A 1 99 ? -6.559 -7.376 -2.956 1.00 98.06 99 ALA A N 1
ATOM 693 C CA . ALA A 1 99 ? -6.526 -6.987 -1.553 1.00 98.06 99 ALA A CA 1
ATOM 694 C C . ALA A 1 99 ? -6.454 -5.458 -1.367 1.00 98.06 99 ALA A C 1
ATOM 696 O O . ALA A 1 99 ? -7.157 -4.946 -0.502 1.00 98.06 99 ALA A O 1
ATOM 697 N N . ALA A 1 100 ? -5.731 -4.715 -2.215 1.00 98.31 100 ALA A N 1
ATOM 698 C CA . ALA A 1 100 ? -5.699 -3.247 -2.187 1.00 98.31 100 ALA A CA 1
ATOM 699 C C . ALA A 1 100 ? -7.087 -2.629 -2.421 1.00 98.31 100 ALA A C 1
ATOM 701 O O . ALA A 1 100 ? -7.532 -1.776 -1.654 1.00 98.31 100 ALA A O 1
ATOM 702 N N . VAL A 1 101 ? -7.818 -3.111 -3.433 1.00 98.25 101 VAL A N 1
ATOM 703 C CA . VAL A 1 101 ? -9.193 -2.658 -3.707 1.00 98.25 101 VAL A CA 1
ATOM 704 C C . VAL A 1 101 ? -10.123 -2.976 -2.535 1.00 98.25 101 VAL A C 1
ATOM 706 O O . VAL A 1 101 ? -10.914 -2.125 -2.125 1.00 98.25 101 VAL A O 1
ATOM 709 N N . MET A 1 102 ? -10.031 -4.184 -1.974 1.00 98.50 102 MET A N 1
ATOM 710 C CA . MET A 1 102 ? -10.840 -4.577 -0.817 1.00 98.50 102 MET A CA 1
ATOM 711 C C . MET A 1 102 ? -10.508 -3.732 0.418 1.00 98.50 102 MET A C 1
ATOM 713 O O . MET A 1 102 ? -11.424 -3.290 1.110 1.00 98.50 102 MET A O 1
ATOM 717 N N . LEU A 1 103 ? -9.229 -3.436 0.654 1.00 98.50 103 LEU A N 1
ATOM 718 C CA . LEU A 1 103 ? -8.780 -2.594 1.761 1.00 98.50 103 LEU A CA 1
ATOM 719 C C . LEU A 1 103 ? -9.271 -1.161 1.626 1.00 98.50 103 LEU A C 1
ATOM 721 O O . LEU A 1 103 ? -9.841 -0.633 2.578 1.00 98.50 103 LEU A O 1
ATOM 725 N N . HIS A 1 104 ? -9.207 -0.579 0.430 1.00 98.44 104 HIS A N 1
ATOM 726 C CA . HIS A 1 104 ? -9.825 0.716 0.164 1.00 98.44 104 HIS A CA 1
ATOM 727 C C . HIS A 1 104 ? -11.334 0.703 0.473 1.00 98.44 104 HIS A C 1
ATOM 729 O O . HIS A 1 104 ? -11.842 1.576 1.179 1.00 98.44 104 HIS A O 1
ATOM 735 N N . GLN A 1 105 ? -12.070 -0.321 0.029 1.00 98.38 105 GLN A N 1
ATOM 736 C CA . GLN A 1 105 ? -13.497 -0.436 0.349 1.00 98.38 105 GLN A CA 1
ATOM 737 C C . GLN A 1 105 ? -13.755 -0.513 1.862 1.00 98.38 105 GLN A C 1
ATOM 739 O O . GLN A 1 105 ? -14.728 0.076 2.339 1.00 98.38 105 GLN A O 1
ATOM 744 N N . GLN A 1 106 ? -12.907 -1.215 2.622 1.00 98.31 106 GLN A N 1
ATOM 745 C CA . GLN A 1 106 ? -13.039 -1.279 4.079 1.00 98.31 106 GLN A CA 1
ATOM 746 C C . GLN A 1 106 ? -12.657 0.028 4.769 1.00 98.31 106 GLN A C 1
ATOM 748 O O . GLN A 1 106 ? -13.316 0.382 5.743 1.00 98.31 106 GLN A O 1
ATOM 753 N N . LEU A 1 107 ? -11.681 0.782 4.252 1.00 98.19 107 LEU A N 1
ATOM 754 C CA . LEU A 1 107 ? -11.395 2.136 4.732 1.00 98.19 107 LEU A CA 1
ATOM 755 C C . LEU A 1 107 ? -12.656 2.999 4.623 1.00 98.19 107 LEU A C 1
ATOM 757 O O . LEU A 1 107 ? -13.123 3.531 5.627 1.00 98.19 107 LEU A O 1
ATOM 761 N N . VAL A 1 108 ? -13.280 3.045 3.440 1.00 98.06 108 VAL A N 1
ATOM 762 C CA . VAL A 1 108 ? -14.505 3.828 3.194 1.00 98.06 108 VAL A CA 1
ATOM 763 C C . VAL A 1 108 ? -15.656 3.399 4.111 1.00 98.06 108 VAL A C 1
ATOM 765 O O . VAL A 1 108 ? -16.294 4.246 4.740 1.00 98.06 108 VAL A O 1
ATOM 768 N N . LYS A 1 109 ? -15.917 2.090 4.234 1.00 97.88 109 LYS A N 1
ATOM 769 C CA . LYS A 1 109 ? -16.966 1.558 5.126 1.00 97.88 109 LYS A CA 1
ATOM 770 C C . LYS A 1 109 ? -16.677 1.865 6.599 1.00 97.88 109 LYS A C 1
ATOM 772 O O . LYS A 1 109 ? -17.590 2.227 7.345 1.00 97.88 109 LYS A O 1
ATOM 777 N N . GLY A 1 110 ? -15.414 1.738 7.000 1.00 97.81 110 GLY A N 1
ATOM 778 C CA . GLY A 1 110 ? -14.927 1.983 8.352 1.00 97.81 110 GLY A CA 1
ATOM 779 C C . GLY A 1 110 ? -15.051 3.443 8.776 1.00 97.81 110 GLY A C 1
ATOM 780 O O . GLY A 1 110 ? -15.388 3.703 9.926 1.00 97.81 110 GLY A O 1
ATOM 781 N N . GLY A 1 111 ? -14.884 4.400 7.860 1.00 97.56 111 GLY A N 1
ATOM 782 C CA . GLY A 1 111 ? -14.962 5.836 8.166 1.00 97.56 111 GLY A CA 1
ATOM 783 C C . GLY A 1 111 ? -16.358 6.392 8.465 1.00 97.56 111 GLY A C 1
ATOM 784 O O . GLY A 1 111 ? -16.500 7.592 8.681 1.00 97.56 111 GLY A O 1
ATOM 785 N N . ALA A 1 112 ? -17.401 5.553 8.475 1.00 95.31 112 ALA A N 1
ATOM 786 C CA . ALA A 1 112 ? -18.763 5.924 8.878 1.00 95.31 112 ALA A CA 1
ATOM 787 C C . ALA A 1 112 ? -19.373 7.129 8.124 1.00 95.31 112 ALA A C 1
ATOM 789 O O . ALA A 1 112 ? -20.217 7.833 8.674 1.00 95.31 112 ALA A O 1
ATOM 790 N N . GLY A 1 113 ? -18.975 7.346 6.865 1.00 94.06 113 GLY A N 1
ATOM 791 C CA . GLY A 1 113 ? -19.456 8.451 6.025 1.00 94.06 113 GLY A CA 1
ATOM 792 C C . GLY A 1 113 ? -18.606 9.727 6.079 1.00 94.06 113 GLY A C 1
ATOM 793 O O . GLY A 1 113 ? -18.913 10.675 5.362 1.00 94.06 113 GLY A O 1
ATOM 794 N N . GLY A 1 114 ? -17.538 9.758 6.882 1.00 96.88 114 GLY A N 1
ATOM 795 C CA . GLY A 1 114 ? -16.545 10.835 6.890 1.00 96.88 114 GLY A CA 1
ATOM 796 C C . GLY A 1 114 ? -15.273 10.473 6.118 1.00 96.88 114 GLY A C 1
ATOM 797 O O . GLY A 1 114 ? -14.903 9.305 6.026 1.00 96.88 114 GLY A O 1
ATOM 798 N N . VAL A 1 115 ? -14.572 11.486 5.596 1.00 97.81 115 VAL A N 1
ATOM 799 C CA . VAL A 1 115 ? -13.229 11.315 5.015 1.00 97.81 115 VAL A CA 1
ATOM 800 C C . VAL A 1 115 ? -12.200 11.310 6.143 1.00 97.81 115 VAL A C 1
ATOM 802 O O . VAL A 1 115 ? -11.925 12.357 6.733 1.00 97.81 115 VAL A O 1
ATOM 805 N N . THR A 1 116 ? -11.614 10.149 6.422 1.00 98.31 116 THR A N 1
ATOM 806 C CA . THR A 1 116 ? -10.596 9.984 7.471 1.00 98.31 116 THR A CA 1
ATOM 807 C C . THR A 1 116 ? -9.182 10.247 6.944 1.00 98.31 116 THR A C 1
ATOM 809 O O . THR A 1 116 ? -8.950 10.289 5.732 1.00 98.31 116 THR A O 1
ATOM 812 N N . GLU A 1 117 ? -8.209 10.434 7.843 1.00 98.00 117 GLU A N 1
ATOM 813 C CA . GLU A 1 117 ? -6.799 10.601 7.456 1.00 98.00 117 GLU A CA 1
ATOM 814 C C . GLU A 1 117 ? -6.269 9.362 6.717 1.00 98.00 117 GLU A C 1
ATOM 816 O O . GLU A 1 117 ? -5.619 9.508 5.682 1.00 98.00 117 GLU A O 1
ATOM 821 N N . GLY A 1 118 ? -6.633 8.153 7.167 1.00 97.94 118 GLY A N 1
ATOM 822 C CA . GLY A 1 118 ? -6.277 6.906 6.488 1.00 97.94 118 GLY A CA 1
ATOM 823 C C . GLY A 1 118 ? -6.786 6.833 5.045 1.00 97.94 118 GLY A C 1
ATOM 824 O O . GLY A 1 118 ? -6.042 6.408 4.167 1.00 97.94 118 GLY A O 1
ATOM 825 N N . MET A 1 119 ? -7.995 7.332 4.751 1.00 98.50 119 MET A N 1
ATOM 826 C CA . MET A 1 119 ? -8.491 7.407 3.365 1.00 98.50 119 MET A CA 1
ATOM 827 C C . MET A 1 119 ? -7.672 8.364 2.493 1.00 98.50 119 MET A C 1
ATOM 829 O O . MET A 1 119 ? -7.387 8.052 1.335 1.00 98.50 119 MET A O 1
ATOM 833 N N . ARG A 1 120 ? -7.301 9.537 3.029 1.00 98.31 120 ARG A N 1
ATOM 834 C CA . ARG A 1 120 ? -6.502 10.539 2.297 1.00 98.31 120 ARG A CA 1
ATOM 835 C C . ARG A 1 120 ? -5.107 10.008 1.988 1.00 98.31 120 ARG A C 1
ATOM 837 O O . ARG A 1 120 ? -4.625 10.162 0.866 1.00 98.31 120 ARG A O 1
ATOM 844 N N . MET A 1 121 ? -4.495 9.365 2.978 1.00 98.00 121 MET A N 1
ATOM 845 C CA . MET A 1 121 ? -3.206 8.701 2.842 1.00 98.00 121 MET A CA 1
ATOM 846 C C . MET A 1 121 ? -3.284 7.607 1.778 1.00 98.00 121 MET A C 1
ATOM 848 O O . MET A 1 121 ? -2.543 7.670 0.802 1.00 98.00 121 MET A O 1
ATOM 852 N N . TRP A 1 122 ? -4.243 6.683 1.901 1.00 98.31 122 TRP A N 1
ATOM 853 C CA . TRP A 1 122 ? -4.425 5.578 0.961 1.00 98.31 122 TRP A CA 1
ATOM 854 C C . TRP A 1 122 ? -4.594 6.058 -0.485 1.00 98.31 122 TRP A C 1
ATOM 856 O O . TRP A 1 122 ? -3.882 5.616 -1.381 1.00 98.31 122 TRP A O 1
ATOM 866 N N . SER A 1 123 ? -5.459 7.054 -0.700 1.00 97.94 123 SER A N 1
ATOM 867 C CA . SER A 1 123 ? -5.722 7.627 -2.030 1.00 97.94 123 SER A CA 1
ATOM 868 C C . SER A 1 123 ? -4.492 8.279 -2.676 1.00 97.94 123 SER A C 1
ATOM 870 O O . SER A 1 123 ? -4.470 8.489 -3.887 1.00 97.94 123 SER A O 1
ATOM 872 N N . SER A 1 124 ? -3.475 8.617 -1.880 1.00 98.19 124 SER A N 1
ATOM 873 C CA . SER A 1 124 ? -2.239 9.242 -2.355 1.00 98.19 124 SER A CA 1
ATOM 874 C C . SER A 1 124 ? -1.152 8.223 -2.720 1.00 98.19 124 SER A C 1
ATOM 876 O O . SER A 1 124 ? -0.166 8.610 -3.340 1.00 98.19 124 SER A O 1
ATOM 878 N N . LEU A 1 125 ? -1.314 6.939 -2.374 1.00 98.12 125 LEU A N 1
ATOM 879 C CA . LEU A 1 125 ? -0.289 5.904 -2.569 1.00 98.12 125 LEU A CA 1
ATOM 880 C C . LEU A 1 125 ? -0.171 5.429 -4.025 1.00 98.12 125 LEU A C 1
ATOM 882 O O . LEU A 1 125 ? 0.942 5.230 -4.515 1.00 98.12 125 LEU A O 1
ATOM 886 N N . SER A 1 126 ? -1.290 5.264 -4.743 1.00 97.50 126 SER A N 1
ATOM 887 C CA . SER A 1 126 ? -1.298 4.705 -6.108 1.00 97.50 126 SER A CA 1
ATOM 888 C C . SER A 1 126 ? -0.561 3.353 -6.167 1.00 97.50 126 SER A C 1
ATOM 890 O O . SER A 1 126 ? -0.886 2.459 -5.396 1.00 97.50 126 SER A O 1
ATOM 892 N N . TRP A 1 127 ? 0.449 3.180 -7.028 1.00 98.38 127 TRP A N 1
ATOM 893 C CA . TRP A 1 127 ? 1.257 1.956 -7.134 1.00 98.38 127 TRP A CA 1
ATOM 894 C C . TRP A 1 127 ? 1.763 1.419 -5.785 1.00 98.38 127 TRP A C 1
ATOM 896 O O . TRP A 1 127 ? 1.882 0.204 -5.622 1.00 98.38 127 TRP A O 1
ATOM 906 N N . TYR A 1 128 ? 2.041 2.296 -4.813 1.00 98.69 128 TYR A N 1
ATOM 907 C CA . TYR A 1 128 ? 2.523 1.896 -3.489 1.00 98.69 128 TYR A CA 1
ATOM 908 C C . TYR A 1 128 ? 1.484 1.142 -2.649 1.00 98.69 128 TYR A C 1
ATOM 910 O O . TYR A 1 128 ? 1.863 0.493 -1.678 1.00 98.69 128 TYR A O 1
ATOM 918 N N . GLU A 1 129 ? 0.203 1.140 -3.030 1.00 98.50 129 GLU A N 1
ATOM 919 C CA . GLU A 1 129 ? -0.814 0.292 -2.396 1.00 98.50 129 GLU A CA 1
ATOM 920 C C . GLU A 1 129 ? -0.406 -1.190 -2.406 1.00 98.50 129 GLU A C 1
ATOM 922 O O . GLU A 1 129 ? -0.656 -1.898 -1.435 1.00 98.50 129 GLU A O 1
ATOM 927 N N . LEU A 1 130 ? 0.274 -1.661 -3.462 1.00 98.50 130 LEU A N 1
ATOM 928 C CA . LEU A 1 130 ? 0.737 -3.052 -3.558 1.00 98.50 130 LEU A CA 1
ATOM 929 C C . LEU A 1 130 ? 1.765 -3.396 -2.483 1.00 98.50 130 LEU A C 1
ATOM 931 O O . LEU A 1 130 ? 1.698 -4.465 -1.875 1.00 98.50 130 LEU A O 1
ATOM 935 N N . VAL A 1 131 ? 2.693 -2.471 -2.240 1.00 98.38 131 VAL A N 1
ATOM 936 C CA . VAL A 1 131 ? 3.710 -2.603 -1.198 1.00 98.38 131 VAL A CA 1
ATOM 937 C C . VAL A 1 131 ? 3.044 -2.576 0.172 1.00 98.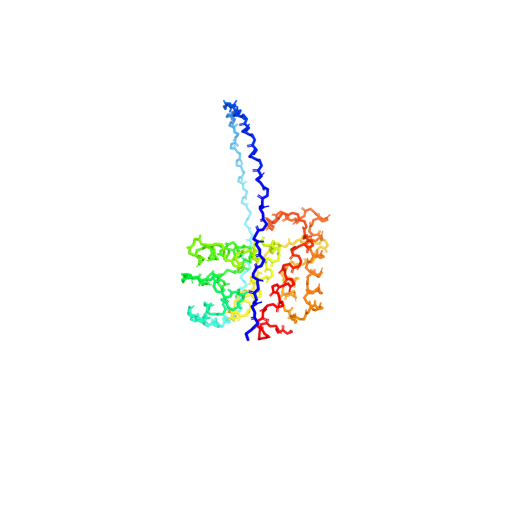38 131 VAL A C 1
ATOM 939 O O . VAL A 1 131 ? 3.287 -3.457 0.987 1.00 98.38 131 VAL A O 1
ATOM 942 N N . VAL A 1 132 ? 2.146 -1.618 0.413 1.00 98.38 132 VAL A N 1
ATOM 943 C CA . VAL A 1 132 ? 1.458 -1.494 1.704 1.00 98.38 132 VAL A CA 1
ATOM 944 C C . VAL A 1 132 ? 0.633 -2.741 2.030 1.00 98.38 132 VAL A C 1
ATOM 946 O O . VAL A 1 132 ? 0.715 -3.248 3.145 1.00 98.38 132 VAL A O 1
ATOM 949 N N . VAL A 1 133 ? -0.111 -3.292 1.067 1.00 98.44 133 VAL A N 1
ATOM 950 C CA . VAL A 1 133 ? -0.841 -4.556 1.265 1.00 98.44 133 VAL A CA 1
ATOM 951 C C . VAL A 1 133 ? 0.104 -5.702 1.609 1.00 98.44 133 VAL A C 1
ATOM 953 O O . VAL A 1 133 ? -0.202 -6.475 2.514 1.00 98.44 133 VAL A O 1
ATOM 956 N N . SER A 1 134 ? 1.238 -5.814 0.913 1.00 97.81 134 SER A N 1
ATOM 957 C CA . SER A 1 134 ? 2.232 -6.851 1.201 1.00 97.81 134 SER A CA 1
ATOM 958 C C . SER A 1 134 ? 2.799 -6.705 2.610 1.00 97.81 134 SER A C 1
ATOM 960 O O . SER A 1 134 ? 2.868 -7.691 3.331 1.00 97.81 134 SER A O 1
ATOM 962 N N . MET A 1 135 ? 3.125 -5.485 3.044 1.00 97.62 135 MET A N 1
ATOM 963 C CA . MET A 1 135 ? 3.599 -5.219 4.407 1.00 97.62 135 MET A CA 1
ATOM 964 C C . MET A 1 135 ? 2.575 -5.633 5.467 1.00 97.62 135 MET A C 1
ATOM 966 O O . MET A 1 135 ? 2.927 -6.287 6.448 1.00 97.62 135 MET A O 1
ATOM 970 N N . ILE A 1 136 ? 1.305 -5.269 5.267 1.00 97.69 136 ILE A N 1
ATOM 971 C CA . ILE A 1 136 ? 0.220 -5.637 6.183 1.00 97.69 136 ILE A CA 1
ATOM 972 C C . ILE A 1 136 ? 0.066 -7.162 6.221 1.00 97.69 136 ILE A C 1
ATOM 974 O O . ILE A 1 136 ? -0.037 -7.745 7.299 1.00 97.69 136 ILE A O 1
ATOM 978 N N . ARG A 1 137 ? 0.074 -7.824 5.059 1.00 97.12 137 ARG A N 1
ATOM 979 C CA . ARG A 1 137 ? -0.051 -9.283 4.956 1.00 97.12 137 ARG A CA 1
ATOM 980 C C . ARG A 1 137 ? 1.109 -9.995 5.651 1.00 97.12 137 ARG A C 1
ATOM 982 O O . ARG A 1 137 ? 0.851 -10.869 6.471 1.00 97.12 137 ARG A O 1
ATOM 989 N N . ASP A 1 138 ? 2.347 -9.588 5.393 1.00 95.56 138 ASP A N 1
ATOM 990 C CA . ASP A 1 138 ? 3.542 -10.176 6.010 1.00 95.56 138 ASP A CA 1
ATOM 991 C C . ASP A 1 138 ? 3.514 -10.030 7.539 1.00 95.56 138 ASP A C 1
ATOM 993 O O . ASP A 1 138 ? 3.859 -10.959 8.269 1.00 95.56 138 ASP A O 1
ATOM 997 N N . ALA A 1 139 ? 3.058 -8.878 8.037 1.00 95.88 139 ALA A N 1
ATOM 998 C CA . ALA A 1 139 ? 3.034 -8.583 9.465 1.00 95.88 139 ALA A CA 1
ATOM 999 C C . ALA A 1 139 ? 1.842 -9.200 10.217 1.00 95.88 139 ALA A C 1
ATOM 1001 O O . ALA A 1 139 ? 1.949 -9.448 11.420 1.00 95.88 139 ALA A O 1
ATOM 1002 N N . CYS A 1 140 ? 0.702 -9.399 9.550 1.00 96.62 140 CYS A N 1
ATOM 1003 C CA . CYS A 1 140 ? -0.547 -9.827 10.188 1.00 96.62 140 CYS A CA 1
ATOM 1004 C C . CYS A 1 140 ? -0.962 -11.263 9.871 1.00 96.62 140 CYS A C 1
ATOM 1006 O O . CYS A 1 140 ? -1.830 -11.801 10.555 1.00 96.62 140 CYS A O 1
ATOM 1008 N N . CYS A 1 141 ? -0.366 -11.891 8.860 1.00 95.81 141 CYS A N 1
ATOM 1009 C CA . CYS A 1 141 ? -0.767 -13.205 8.374 1.00 95.81 141 CYS A CA 1
ATOM 1010 C C . CYS A 1 141 ? 0.441 -14.158 8.324 1.00 95.81 141 CYS A C 1
ATOM 1012 O O . CYS A 1 141 ? 0.935 -14.477 7.239 1.00 95.81 141 CYS A O 1
ATOM 1014 N N . PRO A 1 142 ? 0.937 -14.638 9.480 1.00 91.44 142 PRO A N 1
ATOM 1015 C CA . PRO A 1 142 ? 2.052 -15.577 9.497 1.00 91.44 142 PRO A CA 1
ATOM 1016 C C . PRO A 1 142 ? 1.685 -16.856 8.730 1.00 91.44 142 PRO A C 1
ATOM 1018 O O . PRO A 1 142 ? 0.695 -17.516 9.037 1.00 91.44 142 PRO A O 1
ATOM 1021 N N . GLY A 1 143 ? 2.490 -17.206 7.724 1.00 89.94 143 GLY A N 1
ATOM 1022 C CA . GLY A 1 143 ? 2.261 -18.386 6.882 1.00 89.94 143 GLY A CA 1
ATOM 1023 C C . GLY A 1 143 ? 1.256 -18.183 5.746 1.00 89.94 143 GLY A C 1
ATOM 1024 O O . GLY A 1 143 ? 0.803 -19.164 5.159 1.00 89.94 143 GLY A O 1
ATOM 1025 N N . ALA A 1 144 ? 0.897 -16.939 5.424 1.00 94.12 144 ALA A N 1
ATOM 1026 C CA . ALA A 1 144 ? 0.087 -16.657 4.249 1.00 94.12 144 ALA A CA 1
ATOM 1027 C C . ALA A 1 144 ? 0.783 -17.124 2.957 1.00 94.12 144 ALA A C 1
ATOM 1029 O O . ALA A 1 144 ? 2.008 -17.071 2.841 1.00 94.12 144 ALA A O 1
ATOM 1030 N N . SER A 1 145 ? -0.005 -17.564 1.972 1.00 95.19 145 SER A N 1
ATOM 1031 C CA . SER A 1 145 ? 0.515 -18.002 0.671 1.00 95.19 145 SER A CA 1
ATOM 1032 C C . SER A 1 145 ? 1.347 -16.904 -0.011 1.00 95.19 145 SER A C 1
ATOM 1034 O O . SER A 1 145 ? 1.022 -15.719 0.166 1.00 95.19 145 SER A O 1
ATOM 1036 N N . PRO A 1 146 ? 2.371 -17.273 -0.808 1.00 96.31 146 PRO A N 1
ATOM 1037 C CA . PRO A 1 146 ? 3.137 -16.328 -1.618 1.00 96.31 146 PRO A CA 1
ATOM 1038 C C . PRO A 1 146 ? 2.237 -15.444 -2.483 1.00 96.31 146 PRO A C 1
ATOM 1040 O O . PRO A 1 146 ? 1.135 -15.851 -2.847 1.00 96.31 146 PRO A O 1
ATOM 1043 N N . LEU A 1 147 ? 2.705 -14.236 -2.800 1.00 97.44 147 LEU A N 1
ATOM 1044 C CA . LEU A 1 147 ? 1.941 -13.320 -3.639 1.00 97.44 147 LEU A CA 1
ATOM 1045 C C . LEU A 1 147 ? 1.851 -13.832 -5.079 1.00 97.44 147 LEU A C 1
ATOM 1047 O O . LEU A 1 147 ? 2.843 -14.311 -5.625 1.00 97.44 147 LEU A O 1
ATOM 1051 N N . ASP A 1 148 ? 0.692 -13.629 -5.699 1.00 97.50 148 ASP A N 1
ATOM 1052 C CA . ASP A 1 148 ? 0.456 -13.916 -7.113 1.00 97.50 148 ASP A CA 1
ATOM 1053 C C . ASP A 1 148 ? 0.247 -12.611 -7.897 1.00 97.50 148 ASP A C 1
ATOM 1055 O O . ASP A 1 148 ? -0.722 -11.861 -7.695 1.00 97.50 148 ASP A O 1
ATOM 1059 N N . LEU A 1 149 ? 1.190 -12.307 -8.792 1.00 96.69 149 LEU A N 1
ATOM 1060 C CA . LEU A 1 149 ? 1.151 -11.145 -9.674 1.00 96.69 149 LEU A CA 1
ATOM 1061 C C . LEU A 1 149 ? 1.567 -11.518 -11.099 1.00 96.69 149 LEU A C 1
ATOM 1063 O O . LEU A 1 149 ? 2.387 -12.409 -11.287 1.00 96.69 149 LEU A O 1
ATOM 1067 N N . PRO A 1 150 ? 1.058 -10.794 -12.116 1.00 96.50 150 PRO A N 1
ATOM 1068 C CA . PRO A 1 150 ? 1.447 -11.036 -13.498 1.00 96.50 150 PRO A CA 1
ATOM 1069 C C . PRO A 1 150 ? 2.952 -10.850 -13.695 1.00 96.50 150 PRO A C 1
ATOM 1071 O O . PRO A 1 150 ? 3.482 -9.777 -13.403 1.00 96.50 150 PRO A O 1
ATOM 1074 N N . GLU A 1 151 ? 3.617 -11.856 -14.252 1.00 95.88 151 GLU A N 1
ATOM 1075 C CA . GLU A 1 151 ? 5.036 -11.766 -14.583 1.00 95.88 151 GLU A CA 1
ATOM 1076 C C . GLU A 1 151 ? 5.286 -10.660 -15.619 1.00 95.88 151 GLU A C 1
ATOM 1078 O O . GLU A 1 151 ? 4.653 -10.648 -16.681 1.00 95.88 151 GLU A O 1
ATOM 1083 N N . PRO A 1 152 ? 6.192 -9.706 -15.343 1.00 94.50 152 PRO A N 1
ATOM 1084 C CA . PRO A 1 152 ? 6.474 -8.635 -16.285 1.00 94.50 152 PRO A CA 1
ATOM 1085 C C . PRO A 1 152 ? 7.344 -9.100 -17.458 1.00 94.50 152 PRO A C 1
ATOM 1087 O O . PRO A 1 152 ? 7.324 -8.456 -18.508 1.00 94.50 152 PRO A O 1
ATOM 1090 N N . GLY A 1 153 ? 8.074 -10.211 -17.304 1.00 93.88 153 GLY A N 1
ATOM 1091 C CA . GLY A 1 153 ? 9.028 -10.740 -18.280 1.00 93.88 153 GLY A CA 1
ATOM 1092 C C . GLY A 1 153 ? 10.271 -9.861 -18.466 1.00 93.88 153 GLY A C 1
ATOM 1093 O O . GLY A 1 153 ? 10.314 -8.701 -18.055 1.00 93.88 153 GLY A O 1
ATOM 1094 N N . GLU A 1 154 ? 11.280 -10.394 -19.154 1.00 94.44 154 GLU A N 1
ATOM 1095 C CA . GLU A 1 154 ? 12.536 -9.673 -19.391 1.00 94.44 154 GLU A CA 1
ATOM 1096 C C . GLU A 1 154 ? 12.333 -8.389 -20.222 1.00 94.44 154 GLU A C 1
ATOM 1098 O O . GLU A 1 154 ? 11.495 -8.373 -21.139 1.00 94.44 154 GLU A O 1
ATOM 1103 N N . PRO A 1 155 ? 13.082 -7.307 -19.921 1.00 96.81 155 PRO A N 1
ATOM 1104 C CA . PRO A 1 155 ? 14.196 -7.228 -18.960 1.00 96.81 155 PRO A CA 1
ATOM 1105 C C . PRO A 1 155 ? 13.786 -6.805 -17.534 1.00 96.81 155 PRO A C 1
ATOM 1107 O O . PRO A 1 155 ? 14.651 -6.539 -16.703 1.00 96.81 155 PRO A O 1
ATOM 1110 N N . CYS A 1 156 ? 12.489 -6.691 -17.239 1.00 98.00 156 CYS A N 1
ATOM 1111 C CA . CYS A 1 156 ? 12.033 -6.220 -15.934 1.00 98.00 156 CYS A CA 1
ATOM 1112 C C . CYS A 1 156 ? 12.091 -7.334 -14.885 1.00 98.00 156 CYS A C 1
ATOM 1114 O O . CYS A 1 156 ? 11.716 -8.474 -15.151 1.00 98.00 156 CYS A O 1
ATOM 1116 N N . ALA A 1 157 ? 12.531 -6.990 -13.672 1.00 97.62 157 ALA A N 1
ATOM 1117 C CA . ALA A 1 157 ? 12.534 -7.922 -12.549 1.00 97.62 157 ALA A CA 1
ATOM 1118 C C . ALA A 1 157 ? 11.098 -8.329 -12.157 1.00 97.62 157 ALA A C 1
ATOM 1120 O O . ALA A 1 157 ? 10.190 -7.494 -12.269 1.00 97.62 157 ALA A O 1
ATOM 1121 N N . PRO A 1 158 ? 10.880 -9.555 -11.641 1.00 97.50 158 PRO A N 1
ATOM 1122 C CA . PRO A 1 158 ? 9.576 -9.979 -11.142 1.00 97.50 158 PRO A CA 1
ATOM 1123 C C . PRO A 1 158 ? 9.050 -9.018 -10.073 1.00 97.50 158 PRO A C 1
ATOM 1125 O O . PRO A 1 158 ? 9.729 -8.703 -9.092 1.00 97.50 158 PRO A O 1
ATOM 1128 N N . MET A 1 159 ? 7.818 -8.535 -10.245 1.00 97.69 159 MET A N 1
ATOM 1129 C CA . MET A 1 159 ? 7.253 -7.529 -9.340 1.00 97.69 159 MET A CA 1
ATOM 1130 C C . MET A 1 159 ? 7.046 -8.077 -7.920 1.00 97.69 159 MET A C 1
ATOM 1132 O O . MET A 1 159 ? 7.183 -7.324 -6.959 1.00 97.69 159 MET A O 1
ATOM 1136 N N . VAL A 1 160 ? 6.774 -9.380 -7.771 1.00 97.75 160 VAL A N 1
ATOM 1137 C CA . VAL A 1 160 ? 6.678 -10.049 -6.460 1.00 97.75 160 VAL A CA 1
ATOM 1138 C C . VAL A 1 160 ? 7.989 -9.923 -5.681 1.00 97.75 160 VAL A C 1
ATOM 1140 O O . VAL A 1 160 ? 7.965 -9.567 -4.503 1.00 97.75 160 VAL A O 1
ATOM 1143 N N . ASP A 1 161 ? 9.133 -10.124 -6.339 1.00 97.88 161 ASP A N 1
ATOM 1144 C CA . ASP A 1 161 ? 10.448 -10.016 -5.700 1.00 97.88 161 ASP A CA 1
ATOM 1145 C C . ASP A 1 161 ? 10.744 -8.584 -5.259 1.00 97.88 161 ASP A C 1
ATOM 1147 O O . ASP A 1 161 ? 11.252 -8.355 -4.157 1.00 97.88 161 ASP A O 1
ATOM 1151 N N . VAL A 1 162 ? 10.419 -7.609 -6.114 1.00 98.12 162 VAL A N 1
ATOM 1152 C CA . VAL A 1 162 ? 10.594 -6.187 -5.801 1.00 98.12 162 VAL A CA 1
ATOM 1153 C C . VAL A 1 162 ? 9.698 -5.796 -4.629 1.00 98.12 162 VAL A C 1
ATOM 1155 O O . VAL A 1 162 ? 10.196 -5.220 -3.668 1.00 98.12 162 VAL A O 1
ATOM 1158 N N . ILE A 1 163 ? 8.412 -6.155 -4.651 1.00 97.94 163 ILE A N 1
ATOM 1159 C CA . ILE A 1 163 ? 7.483 -5.880 -3.547 1.00 97.94 163 ILE A CA 1
ATOM 1160 C C . ILE A 1 163 ? 7.965 -6.541 -2.258 1.00 97.94 163 ILE A C 1
ATOM 1162 O O . ILE A 1 163 ? 7.987 -5.877 -1.227 1.00 97.94 163 ILE A O 1
ATOM 1166 N N . GLY A 1 164 ? 8.408 -7.799 -2.295 1.00 96.44 164 GLY A N 1
ATOM 1167 C CA . GLY A 1 164 ? 8.931 -8.482 -1.113 1.00 96.44 164 GLY A CA 1
ATOM 1168 C C . GLY A 1 164 ? 10.148 -7.765 -0.520 1.00 96.44 164 GLY A C 1
ATOM 1169 O O . GLY A 1 164 ? 10.217 -7.561 0.690 1.00 96.44 164 GLY A O 1
ATOM 1170 N N . LYS A 1 165 ? 11.094 -7.328 -1.362 1.00 96.25 165 LYS A N 1
ATOM 1171 C CA . LYS A 1 165 ? 12.262 -6.543 -0.924 1.00 96.25 165 LYS A CA 1
AT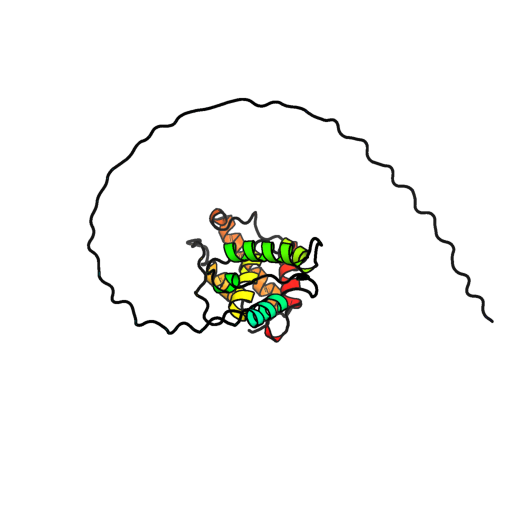OM 1172 C C . LYS A 1 165 ? 11.859 -5.190 -0.344 1.00 96.25 165 LYS A C 1
ATOM 1174 O O . LYS A 1 165 ? 12.351 -4.823 0.711 1.00 96.25 165 LYS A O 1
ATOM 1179 N N . VAL A 1 166 ? 10.961 -4.473 -1.018 1.00 97.00 166 VAL A N 1
ATOM 1180 C CA . VAL A 1 166 ? 10.509 -3.129 -0.630 1.00 97.00 166 VAL A CA 1
ATOM 1181 C C . VAL A 1 166 ? 9.598 -3.177 0.596 1.00 97.00 166 VAL A C 1
ATOM 1183 O O . VAL A 1 166 ? 9.529 -2.195 1.323 1.00 97.00 166 VAL A O 1
ATOM 1186 N N . SER A 1 167 ? 8.903 -4.281 0.865 1.00 95.94 167 SER A N 1
ATOM 1187 C CA . SER A 1 167 ? 8.026 -4.430 2.038 1.00 95.94 167 SER A CA 1
ATOM 1188 C C . SER A 1 167 ? 8.808 -4.668 3.328 1.00 95.94 167 SER A C 1
ATOM 1190 O O . SER A 1 167 ? 8.355 -4.277 4.402 1.00 95.94 167 SER A O 1
ATOM 1192 N N . ARG A 1 168 ? 10.010 -5.235 3.217 1.00 92.25 168 ARG A N 1
ATOM 1193 C CA . ARG A 1 168 ? 10.953 -5.407 4.325 1.00 92.25 168 ARG A CA 1
ATOM 1194 C C . ARG A 1 168 ? 11.887 -4.199 4.424 1.00 92.25 168 ARG A C 1
ATOM 1196 O O . ARG A 1 168 ? 12.077 -3.471 3.449 1.00 92.25 168 ARG A O 1
ATOM 1203 N N . GLY A 1 169 ? 12.444 -3.952 5.603 1.00 91.00 169 GLY A N 1
ATOM 1204 C CA . GLY A 1 169 ? 13.397 -2.869 5.820 1.00 91.00 169 GLY A CA 1
ATOM 1205 C C . GLY A 1 169 ? 12.962 -1.854 6.873 1.00 91.00 169 GLY A C 1
ATOM 1206 O O . GLY A 1 169 ? 11.809 -1.785 7.305 1.00 91.00 169 GLY A O 1
ATOM 1207 N N . GLY A 1 170 ? 13.919 -1.013 7.261 1.00 93.12 170 GLY A N 1
ATOM 1208 C CA . GLY A 1 170 ? 13.696 0.047 8.237 1.00 93.12 170 GLY A CA 1
ATOM 1209 C C . GLY A 1 170 ? 12.704 1.115 7.761 1.00 93.12 170 GLY A C 1
ATOM 1210 O O . GLY A 1 170 ? 12.435 1.272 6.567 1.00 93.12 170 GLY A O 1
ATOM 1211 N N . CYS A 1 171 ? 12.188 1.877 8.725 1.00 94.94 171 CYS A N 1
ATOM 1212 C CA . CYS A 1 171 ? 11.315 3.035 8.498 1.00 94.94 171 CYS A CA 1
ATOM 1213 C C . CYS A 1 171 ? 12.039 4.377 8.685 1.00 94.94 171 CYS A C 1
ATOM 1215 O O . CYS A 1 171 ? 11.393 5.418 8.802 1.00 94.94 171 CYS A O 1
ATOM 1217 N N . THR A 1 172 ? 13.376 4.382 8.758 1.00 95.56 172 THR A N 1
ATOM 1218 C CA . THR A 1 172 ? 14.127 5.645 8.742 1.00 95.56 172 THR A CA 1
ATOM 1219 C C . THR A 1 172 ? 13.860 6.366 7.424 1.00 95.56 172 THR A C 1
ATOM 1221 O O . THR A 1 172 ? 13.572 5.730 6.411 1.00 95.56 172 THR A O 1
ATOM 1224 N N . GLN A 1 173 ? 13.962 7.695 7.411 1.00 96.12 173 GLN A N 1
ATOM 1225 C CA . GLN A 1 173 ? 13.719 8.473 6.192 1.00 96.12 173 GLN A CA 1
ATOM 1226 C C . GLN A 1 173 ? 14.613 8.022 5.021 1.00 96.12 173 GLN A C 1
ATOM 1228 O O . GLN A 1 173 ? 14.159 7.965 3.882 1.00 96.12 173 GLN A O 1
ATOM 1233 N N . GLU A 1 174 ? 15.871 7.679 5.306 1.00 96.88 174 GLU A N 1
ATOM 1234 C CA . GLU A 1 174 ? 16.818 7.154 4.320 1.00 96.88 174 GLU A CA 1
ATOM 1235 C C . GLU A 1 174 ? 16.369 5.792 3.773 1.00 96.88 174 GLU A C 1
ATOM 1237 O O . GLU A 1 174 ? 16.189 5.658 2.564 1.00 96.88 174 GLU A O 1
ATOM 1242 N N . ALA A 1 175 ? 16.060 4.828 4.650 1.00 96.06 175 ALA A N 1
ATOM 1243 C CA . ALA A 1 175 ? 15.586 3.507 4.236 1.00 96.06 175 ALA A CA 1
ATOM 1244 C C . ALA A 1 175 ? 14.256 3.586 3.465 1.00 96.06 175 ALA 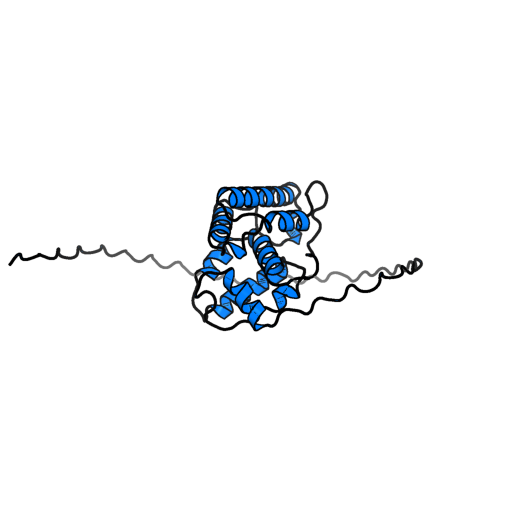A C 1
ATOM 1246 O O . ALA A 1 175 ? 14.073 2.901 2.461 1.00 96.06 175 ALA A O 1
ATOM 1247 N N . ALA A 1 176 ? 13.332 4.451 3.894 1.00 96.62 176 ALA A N 1
ATOM 1248 C CA . ALA A 1 176 ? 12.068 4.690 3.202 1.00 96.62 176 ALA A CA 1
ATOM 1249 C C . ALA A 1 176 ? 12.292 5.201 1.770 1.00 96.62 176 ALA A C 1
ATOM 1251 O O . ALA A 1 176 ? 11.666 4.704 0.831 1.00 96.62 176 ALA A O 1
ATOM 1252 N N . ARG A 1 177 ? 13.229 6.141 1.586 1.00 97.44 177 ARG A N 1
ATOM 1253 C CA . ARG A 1 177 ? 13.595 6.668 0.268 1.00 97.44 177 ARG A CA 1
ATOM 1254 C C . ARG A 1 177 ? 14.233 5.600 -0.619 1.00 97.44 177 ARG A C 1
ATOM 1256 O O . ARG A 1 177 ? 13.881 5.502 -1.791 1.00 97.44 177 ARG A O 1
ATOM 1263 N N . GLU A 1 178 ? 15.152 4.799 -0.088 1.00 97.56 178 GLU A N 1
ATOM 1264 C CA . GLU A 1 178 ? 15.784 3.700 -0.834 1.00 97.56 178 GLU A CA 1
ATOM 1265 C C . GLU A 1 178 ? 14.753 2.674 -1.315 1.00 97.56 178 GLU A C 1
ATOM 1267 O O . GLU A 1 178 ? 14.722 2.322 -2.497 1.00 97.56 178 GLU A O 1
ATOM 1272 N N . ARG A 1 179 ? 13.848 2.263 -0.420 1.00 97.19 179 ARG A N 1
ATOM 1273 C CA . ARG A 1 179 ? 12.728 1.361 -0.723 1.00 97.19 179 ARG A CA 1
ATOM 1274 C C . ARG A 1 179 ? 11.834 1.935 -1.822 1.00 97.19 179 ARG A C 1
ATOM 1276 O O . ARG A 1 179 ? 11.496 1.229 -2.773 1.00 97.19 179 ARG A O 1
ATOM 1283 N N . ALA A 1 180 ? 11.490 3.219 -1.727 1.00 98.12 180 ALA A N 1
ATOM 1284 C CA . ALA A 1 180 ? 10.702 3.907 -2.741 1.00 98.12 180 ALA A CA 1
ATOM 1285 C C . ALA A 1 180 ? 11.396 3.911 -4.114 1.00 98.12 180 ALA A C 1
ATOM 1287 O O . ALA A 1 180 ? 10.792 3.523 -5.111 1.00 98.12 180 ALA A O 1
ATOM 1288 N N . MET A 1 181 ? 12.680 4.283 -4.172 1.00 98.19 181 MET A N 1
ATOM 1289 C CA . MET A 1 181 ? 13.445 4.324 -5.426 1.00 98.19 181 MET A CA 1
ATOM 1290 C C . MET A 1 181 ? 13.535 2.954 -6.105 1.00 98.19 181 MET A C 1
ATOM 1292 O O . MET A 1 181 ? 13.341 2.871 -7.319 1.00 98.19 181 MET A O 1
ATOM 1296 N N . LEU A 1 182 ? 13.766 1.887 -5.331 1.00 98.12 182 LEU A N 1
ATOM 1297 C CA . LEU A 1 182 ? 13.808 0.517 -5.847 1.00 98.12 182 LEU A CA 1
ATOM 1298 C C . LEU A 1 182 ? 12.480 0.122 -6.514 1.00 98.12 182 LEU A C 1
ATOM 1300 O O . LEU A 1 182 ? 12.460 -0.458 -7.600 1.00 98.12 182 LEU A O 1
ATOM 1304 N N . PHE A 1 183 ? 11.355 0.460 -5.884 1.00 98.44 183 PHE A N 1
ATOM 1305 C CA . PHE A 1 183 ? 10.038 0.184 -6.451 1.00 98.44 183 PHE A CA 1
ATOM 1306 C C . PHE A 1 183 ? 9.751 1.031 -7.700 1.00 98.44 183 PHE A C 1
ATOM 1308 O O . PHE A 1 183 ? 9.254 0.518 -8.705 1.00 98.44 183 PHE A O 1
ATOM 1315 N N . GLU A 1 184 ? 10.104 2.319 -7.671 1.00 98.44 184 GLU A N 1
ATOM 1316 C CA . GLU A 1 184 ? 9.939 3.235 -8.806 1.00 98.44 184 GLU A CA 1
ATOM 1317 C C . GLU A 1 184 ? 10.700 2.782 -10.046 1.00 98.44 184 GLU A C 1
ATOM 1319 O O . GLU A 1 184 ? 10.192 2.932 -11.158 1.00 98.44 184 GLU A O 1
ATOM 1324 N N . GLU A 1 185 ? 11.905 2.240 -9.876 1.00 98.44 185 GLU A N 1
ATOM 1325 C CA . GLU A 1 185 ? 12.697 1.690 -10.973 1.00 98.44 185 GLU A CA 1
ATOM 1326 C C . GLU A 1 185 ? 11.978 0.522 -11.654 1.00 98.44 185 GLU A C 1
ATOM 1328 O O . GLU A 1 185 ? 11.852 0.511 -12.881 1.00 98.44 185 GLU A O 1
ATOM 1333 N N . SER A 1 186 ? 11.409 -0.397 -10.868 1.00 98.19 186 SER A N 1
ATOM 1334 C CA . SER A 1 186 ? 10.617 -1.512 -11.395 1.00 98.19 186 SER A CA 1
ATOM 1335 C C . SER A 1 186 ? 9.383 -1.024 -12.160 1.00 98.19 186 SER A C 1
ATOM 1337 O O . SER A 1 186 ? 9.168 -1.409 -13.311 1.00 98.19 186 SER A O 1
ATOM 1339 N N . VAL A 1 187 ? 8.610 -0.091 -11.588 1.00 98.31 187 VAL A N 1
ATOM 1340 C CA . VAL A 1 187 ? 7.448 0.494 -12.279 1.00 98.31 187 VAL A CA 1
ATOM 1341 C C . VAL A 1 187 ? 7.876 1.212 -13.561 1.00 98.31 187 VAL A C 1
ATOM 1343 O O . VAL A 1 187 ? 7.231 1.060 -14.599 1.00 98.31 187 VAL A O 1
ATOM 1346 N N . ARG A 1 188 ? 8.981 1.967 -13.535 1.00 98.38 188 ARG A N 1
ATOM 1347 C CA . ARG A 1 188 ? 9.517 2.644 -14.724 1.00 98.38 188 ARG A CA 1
ATOM 1348 C C . ARG A 1 188 ? 9.898 1.643 -15.813 1.00 98.38 188 ARG A C 1
ATOM 1350 O O . ARG A 1 188 ? 9.589 1.908 -16.972 1.00 98.38 188 ARG A O 1
ATOM 1357 N N . CYS A 1 189 ? 10.485 0.501 -15.453 1.00 98.44 189 CYS A N 1
ATOM 1358 C CA . CYS A 1 189 ? 10.769 -0.582 -16.395 1.00 98.44 189 CYS A CA 1
ATOM 1359 C C . CYS A 1 189 ? 9.488 -1.073 -17.087 1.00 98.44 189 CYS A C 1
ATOM 1361 O O . CYS A 1 189 ? 9.440 -1.128 -18.315 1.00 98.44 189 CYS A O 1
ATOM 1363 N N . LEU A 1 190 ? 8.411 -1.333 -16.330 1.00 98.12 190 LEU A N 1
ATOM 1364 C CA . LEU A 1 190 ? 7.133 -1.775 -16.912 1.00 98.12 190 LEU A CA 1
ATOM 1365 C C . LEU A 1 190 ? 6.606 -0.806 -17.971 1.00 98.12 190 LEU A C 1
ATOM 1367 O O . LEU A 1 190 ? 6.140 -1.237 -19.024 1.00 98.12 190 LEU A O 1
ATOM 1371 N N . TYR A 1 191 ? 6.669 0.498 -17.695 1.00 97.75 191 TYR A N 1
ATOM 1372 C CA . TYR A 1 191 ? 6.224 1.518 -18.642 1.00 97.75 191 TYR A CA 1
ATOM 1373 C C . TYR A 1 191 ? 7.162 1.659 -19.839 1.00 97.75 191 TYR A C 1
ATOM 1375 O O . TYR A 1 191 ? 6.671 1.809 -20.954 1.00 97.75 191 TYR A O 1
ATOM 1383 N N . ALA A 1 192 ? 8.478 1.567 -19.633 1.00 97.94 192 ALA A N 1
ATOM 1384 C CA . ALA A 1 192 ? 9.462 1.622 -20.713 1.00 97.94 192 ALA A CA 1
ATOM 1385 C C . ALA A 1 192 ? 9.308 0.464 -21.716 1.00 97.94 192 ALA A C 1
ATOM 1387 O O . ALA A 1 192 ? 9.643 0.624 -22.886 1.00 97.94 192 ALA A O 1
ATOM 1388 N N . HIS A 1 193 ? 8.768 -0.673 -21.271 1.00 97.56 193 HIS A N 1
ATOM 1389 C CA . HIS A 1 193 ? 8.541 -1.861 -22.096 1.00 97.56 193 HIS A CA 1
ATOM 1390 C C . HIS A 1 193 ? 7.061 -2.121 -22.434 1.00 97.56 193 HIS A C 1
ATOM 1392 O O . HIS A 1 193 ? 6.740 -3.198 -22.925 1.00 97.56 193 HIS A O 1
ATOM 1398 N N . GLU A 1 194 ? 6.161 -1.160 -22.187 1.00 96.19 194 GLU A N 1
ATOM 1399 C CA . GLU A 1 194 ? 4.721 -1.235 -22.507 1.00 96.19 194 GLU A CA 1
ATOM 1400 C C . GLU A 1 194 ? 3.946 -2.382 -21.825 1.00 96.19 194 GLU A C 1
ATOM 1402 O O . GLU A 1 194 ? 2.890 -2.821 -22.288 1.00 96.19 194 GLU A O 1
ATOM 1407 N N . ARG A 1 195 ? 4.403 -2.827 -20.648 1.00 95.94 195 ARG A N 1
ATOM 1408 C CA . ARG A 1 195 ? 3.773 -3.901 -19.857 1.00 95.94 195 ARG A CA 1
ATOM 1409 C C . ARG A 1 195 ? 3.050 -3.462 -18.567 1.00 95.94 195 ARG A C 1
ATOM 1411 O O . ARG A 1 195 ? 2.909 -4.292 -17.670 1.00 95.94 195 ARG A O 1
ATOM 1418 N N . PRO A 1 196 ? 2.516 -2.228 -18.405 1.00 94.44 196 PRO A N 1
ATOM 1419 C CA . PRO A 1 196 ? 1.822 -1.867 -17.165 1.00 94.44 196 PRO A CA 1
ATOM 1420 C C . PRO A 1 196 ? 0.382 -2.405 -17.105 1.00 94.44 196 PRO A C 1
ATOM 1422 O O . PRO A 1 196 ? -0.202 -2.495 -16.025 1.00 94.44 196 PRO A O 1
ATOM 1425 N N . ARG A 1 197 ? -0.216 -2.763 -18.255 1.00 93.69 197 ARG A N 1
ATOM 1426 C CA . ARG A 1 197 ? -1.651 -3.089 -18.378 1.00 93.69 197 ARG A CA 1
ATOM 1427 C C . ARG A 1 197 ? -2.142 -4.169 -17.410 1.00 93.69 197 ARG A C 1
ATOM 1429 O O . ARG A 1 197 ? -3.209 -3.956 -16.828 1.00 93.69 197 ARG A O 1
ATOM 1436 N N . PRO A 1 198 ? -1.411 -5.277 -17.175 1.00 94.88 198 PRO A N 1
ATOM 1437 C CA . PRO A 1 198 ? -1.856 -6.290 -16.229 1.00 94.88 198 PRO A CA 1
ATOM 1438 C C . PRO A 1 198 ? -2.077 -5.731 -14.823 1.00 94.88 198 PRO A C 1
ATOM 1440 O O . PRO A 1 198 ? -2.942 -6.234 -14.121 1.00 94.88 198 PRO A O 1
ATOM 1443 N N . TYR A 1 199 ? -1.383 -4.665 -14.420 1.00 95.38 199 TYR A N 1
ATOM 1444 C CA . TYR A 1 199 ? -1.442 -4.116 -13.065 1.00 95.38 199 TYR A CA 1
ATOM 1445 C C . TYR A 1 199 ? -2.601 -3.137 -12.830 1.00 95.38 199 TYR A C 1
ATOM 1447 O O . TYR A 1 199 ? -2.996 -2.956 -11.684 1.00 95.38 199 TYR A O 1
ATOM 1455 N N . ARG A 1 200 ? -3.200 -2.572 -13.892 1.00 93.75 200 ARG A N 1
ATOM 1456 C CA . ARG A 1 200 ? -4.339 -1.623 -13.848 1.00 93.75 200 ARG A CA 1
ATOM 1457 C C . ARG A 1 200 ? -4.095 -0.298 -13.098 1.00 93.75 200 ARG A C 1
ATOM 1459 O O . ARG A 1 200 ? -5.053 0.410 -12.801 1.00 93.75 200 ARG A O 1
ATOM 1466 N N . TYR A 1 201 ? -2.843 0.073 -12.851 1.00 95.12 201 TYR A N 1
ATOM 1467 C CA . TYR A 1 201 ? -2.475 1.406 -12.361 1.00 95.12 201 TYR A CA 1
ATOM 1468 C C . TYR A 1 201 ? -2.225 2.371 -13.525 1.00 95.12 201 TYR A C 1
ATOM 1470 O O . TYR A 1 201 ? -1.839 1.950 -14.616 1.00 95.12 201 TYR A O 1
ATOM 1478 N N . GLN A 1 202 ? -2.436 3.670 -13.297 1.00 94.06 202 GLN A N 1
ATOM 1479 C CA . GLN A 1 202 ? -2.279 4.705 -14.322 1.00 94.06 202 GLN A CA 1
ATOM 1480 C C . GLN A 1 202 ? -0.966 5.477 -14.173 1.00 94.06 202 GLN A C 1
ATOM 1482 O O . GLN A 1 202 ? -0.709 6.090 -13.138 1.00 94.06 202 GLN A O 1
ATOM 1487 N N . GLY A 1 203 ? -0.188 5.523 -15.256 1.00 95.75 203 GLY A N 1
ATOM 1488 C CA . GLY A 1 203 ? 1.081 6.243 -15.332 1.00 95.75 203 GLY A CA 1
ATOM 1489 C C . GLY A 1 203 ? 2.182 5.689 -14.420 1.00 95.75 203 GLY A C 1
ATOM 1490 O O . GLY A 1 203 ? 1.972 4.785 -13.609 1.00 95.75 203 GLY A O 1
ATOM 1491 N N . VAL A 1 204 ? 3.381 6.248 -14.572 1.00 97.19 204 VAL A N 1
ATOM 1492 C CA . VAL A 1 204 ? 4.509 6.002 -13.662 1.00 97.19 204 VAL A CA 1
ATOM 1493 C C . VAL A 1 204 ? 4.260 6.636 -12.289 1.00 97.19 204 VAL A C 1
ATOM 1495 O O . VAL A 1 204 ? 3.432 7.543 -12.152 1.00 97.19 204 VAL A O 1
ATOM 1498 N N . VAL A 1 205 ? 5.013 6.187 -11.283 1.00 97.62 205 VAL A N 1
ATOM 1499 C CA . VAL A 1 205 ? 5.002 6.783 -9.940 1.00 97.62 205 VAL A CA 1
ATOM 1500 C C . VAL A 1 205 ? 5.362 8.269 -10.006 1.00 97.62 205 VAL A C 1
ATOM 1502 O O . VAL A 1 205 ? 6.325 8.668 -10.665 1.00 97.62 205 VAL A O 1
ATOM 1505 N N . ARG A 1 206 ? 4.578 9.100 -9.317 1.00 97.94 206 ARG A N 1
ATOM 1506 C CA . ARG A 1 206 ? 4.763 10.555 -9.235 1.00 97.94 206 ARG A CA 1
ATOM 1507 C C . ARG A 1 206 ? 5.430 10.960 -7.913 1.00 97.94 206 ARG A C 1
ATOM 1509 O O . ARG A 1 206 ? 5.229 10.281 -6.908 1.00 97.94 206 ARG A O 1
ATOM 1516 N N . PRO A 1 207 ? 6.112 12.123 -7.845 1.00 97.94 207 PRO A N 1
ATOM 1517 C CA . PRO A 1 207 ? 6.794 12.562 -6.622 1.00 97.94 207 PRO A CA 1
ATOM 1518 C C . PRO A 1 207 ? 5.908 12.627 -5.368 1.00 97.94 207 PRO A C 1
ATOM 1520 O O . PRO A 1 207 ? 6.362 12.274 -4.288 1.00 97.94 207 PRO A O 1
ATOM 1523 N N . HIS A 1 208 ? 4.637 13.031 -5.489 1.00 97.88 208 HIS A N 1
ATOM 1524 C CA . HIS A 1 208 ? 3.727 13.070 -4.335 1.00 97.88 208 HIS A CA 1
ATOM 1525 C C . HIS A 1 208 ? 3.321 11.679 -3.831 1.00 97.88 208 HIS A C 1
ATOM 1527 O O . HIS A 1 208 ? 3.070 11.528 -2.643 1.00 97.88 208 HIS A O 1
ATOM 1533 N N . GLN A 1 209 ? 3.287 10.670 -4.708 1.00 98.38 209 GLN A N 1
ATOM 1534 C CA . GLN A 1 209 ? 2.992 9.286 -4.323 1.00 98.38 209 GLN A CA 1
ATOM 1535 C C . GLN A 1 209 ? 4.158 8.702 -3.530 1.00 98.38 209 GLN A C 1
ATOM 1537 O O . GLN A 1 209 ? 3.945 8.041 -2.519 1.00 98.38 209 GLN A O 1
ATOM 1542 N N . ARG A 1 210 ? 5.395 9.026 -3.937 1.00 98.25 210 ARG A N 1
ATOM 1543 C CA . ARG A 1 210 ? 6.596 8.707 -3.160 1.00 98.25 210 ARG A CA 1
ATOM 1544 C C . ARG A 1 210 ? 6.554 9.331 -1.776 1.00 98.25 210 ARG A C 1
ATOM 1546 O O . ARG A 1 210 ? 6.724 8.618 -0.799 1.00 98.25 210 ARG A O 1
ATOM 1553 N N . MET A 1 211 ? 6.305 10.640 -1.697 1.00 98.06 211 MET A N 1
ATOM 1554 C CA . MET A 1 211 ? 6.216 11.327 -0.405 1.00 98.06 211 MET A CA 1
ATOM 1555 C C . MET A 1 211 ? 5.135 10.698 0.482 1.00 98.06 211 MET A C 1
ATOM 1557 O O . MET A 1 211 ? 5.394 10.444 1.648 1.00 98.06 211 MET A O 1
ATOM 1561 N N . ALA A 1 212 ? 3.969 10.352 -0.075 1.00 98.31 212 ALA A N 1
ATOM 1562 C CA . ALA A 1 212 ? 2.914 9.671 0.676 1.00 98.31 212 ALA A CA 1
ATOM 1563 C C . ALA A 1 212 ? 3.348 8.294 1.212 1.00 98.31 212 ALA A C 1
ATOM 1565 O O . ALA A 1 212 ? 2.986 7.935 2.330 1.00 98.31 212 ALA A O 1
ATOM 1566 N N . PHE A 1 213 ? 4.124 7.527 0.441 1.00 98.50 213 PHE A N 1
ATOM 1567 C CA . PHE A 1 213 ? 4.673 6.248 0.892 1.00 98.50 213 PHE A CA 1
ATOM 1568 C C . PHE A 1 213 ? 5.769 6.421 1.956 1.00 98.50 213 PHE A C 1
ATOM 1570 O O . PHE A 1 213 ? 5.763 5.711 2.958 1.00 98.50 213 PHE A O 1
ATOM 1577 N N . GLU A 1 214 ? 6.671 7.391 1.792 1.00 97.88 214 GLU A N 1
ATOM 1578 C CA . GLU A 1 214 ? 7.684 7.725 2.803 1.00 97.88 214 GLU A CA 1
ATOM 1579 C C . GLU A 1 214 ? 7.029 8.172 4.123 1.00 97.88 214 GLU A C 1
ATOM 1581 O O . GLU A 1 214 ? 7.404 7.685 5.191 1.00 97.88 214 GLU A O 1
ATOM 1586 N N . ASP A 1 215 ? 6.010 9.034 4.051 1.00 97.56 215 ASP A N 1
ATOM 1587 C CA . ASP A 1 215 ? 5.225 9.483 5.205 1.00 97.56 215 ASP A CA 1
ATOM 1588 C C . ASP A 1 215 ? 4.466 8.324 5.863 1.00 97.56 215 ASP A C 1
ATOM 1590 O O . ASP A 1 215 ? 4.380 8.259 7.090 1.00 97.56 215 ASP A O 1
ATOM 1594 N N . PHE A 1 216 ? 3.921 7.397 5.065 1.00 97.94 216 PHE A N 1
ATOM 1595 C CA . PHE A 1 216 ? 3.293 6.175 5.568 1.00 97.94 216 PHE A CA 1
ATOM 1596 C C . PHE A 1 216 ? 4.290 5.351 6.390 1.00 97.94 216 PHE A C 1
ATOM 1598 O O . PHE A 1 216 ? 3.997 5.020 7.537 1.00 97.94 216 PHE A O 1
ATOM 1605 N N . LEU A 1 217 ? 5.485 5.083 5.853 1.00 97.31 217 LEU A N 1
ATOM 1606 C CA . LEU A 1 217 ? 6.514 4.302 6.547 1.00 97.31 217 LEU A CA 1
ATOM 1607 C C . LEU A 1 217 ? 6.958 4.962 7.856 1.00 97.31 217 LEU A C 1
ATOM 1609 O O . LEU A 1 217 ? 7.085 4.281 8.869 1.00 97.31 217 LEU A O 1
ATOM 1613 N N . GLN A 1 218 ? 7.149 6.282 7.865 1.00 95.88 218 GLN A N 1
ATOM 1614 C CA . GLN A 1 218 ? 7.577 7.022 9.060 1.00 95.88 218 GLN A CA 1
ATOM 1615 C C . GLN A 1 218 ? 6.546 7.011 10.197 1.00 95.88 218 GLN A C 1
ATOM 1617 O O . GLN A 1 218 ? 6.898 7.269 11.348 1.00 95.88 218 GLN A O 1
ATOM 1622 N N . ARG A 1 219 ? 5.276 6.729 9.893 1.00 95.50 219 ARG A N 1
ATOM 1623 C CA . ARG A 1 219 ? 4.194 6.642 10.885 1.00 95.50 219 ARG A CA 1
ATOM 1624 C C . ARG A 1 219 ? 4.045 5.257 11.491 1.00 95.50 219 ARG A C 1
ATOM 1626 O O . ARG A 1 219 ? 3.352 5.123 12.498 1.00 95.50 219 ARG A O 1
ATOM 1633 N N . LEU A 1 220 ? 4.649 4.241 10.880 1.00 95.69 220 LEU A N 1
ATOM 1634 C CA . LEU A 1 220 ? 4.515 2.880 11.364 1.00 95.69 220 LEU A CA 1
ATOM 1635 C C . LEU A 1 220 ? 5.146 2.736 12.754 1.00 95.69 220 LEU A C 1
ATOM 1637 O O . LEU A 1 220 ? 6.213 3.301 13.018 1.00 95.69 220 LEU A O 1
ATOM 1641 N N . PRO A 1 221 ? 4.526 1.952 13.654 1.00 92.38 221 PRO A N 1
ATOM 1642 C CA . PRO A 1 221 ? 5.153 1.608 14.918 1.00 92.38 221 PRO A CA 1
ATOM 1643 C C . PRO A 1 221 ? 6.520 0.949 14.673 1.00 92.38 221 PRO A C 1
ATOM 1645 O O . PRO A 1 221 ? 6.626 0.128 13.760 1.00 92.38 221 PRO A O 1
ATOM 1648 N N . PRO A 1 222 ? 7.546 1.189 15.513 1.00 89.69 222 PRO A N 1
ATOM 1649 C CA . PRO A 1 222 ? 8.869 0.582 15.334 1.00 89.69 222 PRO A CA 1
ATOM 1650 C C . PRO A 1 222 ? 8.848 -0.949 15.207 1.00 89.69 222 PRO A C 1
ATOM 1652 O O . PRO A 1 222 ? 9.659 -1.522 14.490 1.00 89.69 222 PRO A O 1
ATOM 1655 N N . ALA A 1 223 ? 7.881 -1.620 15.844 1.00 89.69 223 ALA A N 1
ATOM 1656 C CA . ALA A 1 223 ? 7.687 -3.068 15.736 1.00 89.69 223 ALA A CA 1
ATOM 1657 C C . ALA A 1 223 ? 7.332 -3.544 14.312 1.00 89.69 223 ALA A C 1
ATOM 1659 O O . ALA A 1 223 ? 7.578 -4.698 13.976 1.00 89.69 223 ALA A O 1
ATOM 1660 N N . ARG A 1 224 ? 6.769 -2.665 13.475 1.00 90.25 224 ARG A N 1
ATOM 1661 C CA . ARG A 1 224 ? 6.437 -2.918 12.061 1.00 90.25 224 ARG A CA 1
ATOM 1662 C C . ARG A 1 224 ? 7.578 -2.542 11.111 1.00 90.25 224 ARG A C 1
ATOM 1664 O O . ARG A 1 224 ? 7.476 -2.762 9.909 1.00 90.25 224 ARG A O 1
ATOM 1671 N N . CYS A 1 225 ? 8.655 -1.985 11.651 1.00 85.38 225 CYS A N 1
ATOM 1672 C CA . CYS A 1 225 ? 9.834 -1.535 10.927 1.00 85.38 225 CYS A CA 1
ATOM 1673 C C . CYS A 1 225 ? 10.957 -2.556 11.095 1.00 85.38 225 CYS A C 1
ATOM 1675 O O . CYS A 1 225 ? 12.008 -2.252 11.662 1.00 85.38 225 CYS A O 1
ATOM 1677 N N . THR A 1 226 ? 10.703 -3.799 10.691 1.00 73.75 226 THR A N 1
ATOM 1678 C CA . THR A 1 226 ? 11.681 -4.881 10.822 1.00 73.75 226 THR A CA 1
ATOM 1679 C C . THR A 1 226 ? 12.601 -4.904 9.591 1.00 73.75 226 THR A C 1
ATOM 1681 O O . THR A 1 226 ? 12.087 -4.880 8.466 1.00 73.75 226 THR A O 1
ATOM 1684 N N . PRO A 1 227 ? 13.937 -4.901 9.770 1.00 54.25 227 PRO A N 1
ATOM 1685 C CA . PRO A 1 227 ? 14.890 -5.065 8.674 1.00 54.25 227 PRO A CA 1
ATOM 1686 C C . PRO A 1 227 ? 14.796 -6.446 8.013 1.00 54.25 227 PRO A C 1
ATOM 1688 O O . PRO A 1 227 ? 14.513 -7.433 8.730 1.00 54.25 227 PRO A O 1
#

Sequence (227 aa):
GRATGSPAPTPVPAVAAPSALPAASETPEGTDAPVDSVAPEGSDLAPETSHSAPAGAASTPLPAEADLRACVEDFFPQGTFVRKVPFDYVCANDNPRKAAVMLHQQLVKGGAGGVTEGMRMWSSLSWYELVVVSMIRDACCPGASPLDLPEPGEPCAPMVDVIGKVSRGGCTQEAARERAMLFEESVRCLYAHERPRPYRYQGVVRPHQRMAFEDFLQRLPPARCTP

Radius of gyration: 25.39 Å; chains: 1; bounding box: 46×85×74 Å

pLDDT: mean 86.93, std 15.96, range [45.72, 98.69]

Foldseek 3Di:
DDDDDDDDDDDDDDDDDDDDDDDDDDDDDDDDDDDDDDDDDDDDDDDDDDDDDPDDDPQDDWDDQVLLQVLLCLLFDPLLFCDDDTQPVLLVALELLVSLVVVLVNSCVRNVNDDDPRNVLSVLQFVCSSLSSVLSNVRRTVRRDHHDADALDPPADGLSVLSVVLSAAALPLVNLLVSLVSNLVRQVVCVVVVNCVRSPTDDGDDPRNSVSSSVSSNSRDRVSGHD